Protein AF-A0A4V6L0W6-F1 (afdb_monomer_lite)

pLDDT: mean 90.87, std 7.0, range [48.44, 97.38]

Structure (mmCIF, N/CA/C/O backbone):
data_AF-A0A4V6L0W6-F1
#
_entry.id   AF-A0A4V6L0W6-F1
#
loop_
_atom_site.group_PDB
_atom_site.id
_atom_site.type_symbol
_atom_site.label_atom_id
_atom_site.label_alt_id
_atom_site.label_comp_id
_atom_site.label_asym_id
_atom_site.label_entity_id
_atom_site.label_seq_id
_atom_site.pdbx_PDB_ins_code
_atom_site.Cartn_x
_atom_site.Cartn_y
_atom_site.Cartn_z
_atom_site.occupancy
_atom_site.B_iso_or_equiv
_atom_site.auth_seq_id
_atom_site.auth_comp_id
_atom_site.auth_asym_id
_atom_site.auth_atom_id
_atom_site.pdbx_PDB_model_num
ATOM 1 N N . MET A 1 1 ? -13.507 -6.124 -14.587 1.00 54.69 1 MET A N 1
A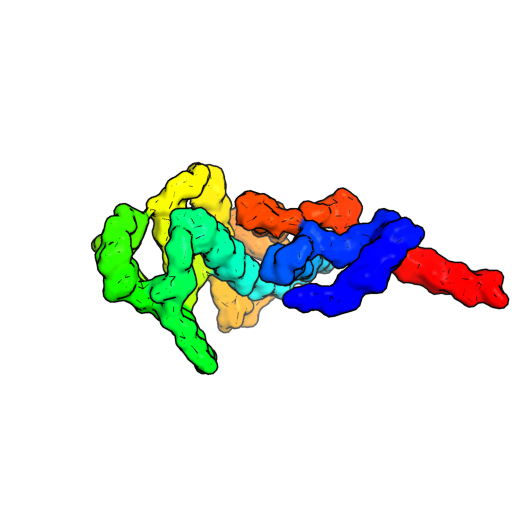TOM 2 C CA . MET A 1 1 ? -13.111 -7.163 -15.565 1.00 54.69 1 MET A CA 1
ATOM 3 C C . MET A 1 1 ? -11.927 -6.629 -16.357 1.00 54.69 1 MET A C 1
ATOM 5 O O . MET A 1 1 ? -12.016 -5.506 -16.839 1.00 54.69 1 MET A O 1
ATOM 9 N N . ILE A 1 2 ? -10.820 -7.372 -16.436 1.00 69.25 2 ILE A N 1
ATOM 10 C CA . ILE A 1 2 ? -9.630 -6.958 -17.197 1.00 69.25 2 ILE A CA 1
ATOM 11 C C . ILE A 1 2 ? -9.938 -7.131 -18.694 1.00 69.25 2 ILE A C 1
ATOM 13 O O . ILE A 1 2 ? -10.381 -8.199 -19.115 1.00 69.25 2 ILE A O 1
ATOM 17 N N . ALA A 1 3 ? -9.767 -6.081 -19.499 1.00 73.94 3 ALA A N 1
ATOM 18 C CA . ALA A 1 3 ? -10.045 -6.138 -20.935 1.00 73.94 3 ALA A CA 1
ATOM 19 C C . ALA A 1 3 ? -9.029 -7.036 -21.673 1.00 73.94 3 ALA A C 1
ATOM 21 O O . ALA A 1 3 ? -7.876 -7.141 -21.269 1.00 73.94 3 ALA A O 1
ATOM 22 N N . ASN A 1 4 ? -9.439 -7.652 -22.789 1.00 80.75 4 ASN A N 1
ATOM 23 C CA . ASN A 1 4 ? -8.573 -8.446 -23.682 1.00 80.75 4 ASN A CA 1
ATOM 24 C C . ASN A 1 4 ? -7.894 -9.688 -23.061 1.00 80.75 4 ASN A C 1
ATOM 26 O O . ASN A 1 4 ? -6.876 -10.148 -23.579 1.00 80.75 4 ASN A O 1
ATOM 30 N N . GLN A 1 5 ? -8.468 -10.285 -22.011 1.00 77.31 5 GLN A N 1
ATOM 31 C CA . GLN A 1 5 ? -7.905 -11.472 -21.345 1.00 77.31 5 GLN A CA 1
ATOM 32 C C . GLN A 1 5 ? -7.576 -12.639 -22.293 1.00 77.31 5 GLN A C 1
ATOM 34 O O . GLN A 1 5 ? -6.553 -13.289 -22.107 1.00 77.31 5 GLN A O 1
ATOM 39 N N . ALA A 1 6 ? -8.400 -12.900 -23.315 1.00 80.69 6 ALA A N 1
ATOM 40 C CA . ALA A 1 6 ? -8.141 -13.979 -24.276 1.00 80.69 6 ALA A CA 1
ATOM 41 C C . ALA A 1 6 ? -6.832 -13.750 -25.052 1.00 80.69 6 ALA A C 1
ATOM 43 O O . ALA A 1 6 ? -5.955 -14.607 -25.068 1.00 80.69 6 ALA A O 1
ATOM 44 N N . ARG A 1 7 ? -6.652 -12.539 -25.591 1.00 84.69 7 ARG A N 1
ATOM 45 C CA . ARG A 1 7 ? -5.436 -12.159 -26.318 1.00 84.69 7 ARG A CA 1
ATOM 46 C C . ARG A 1 7 ? -4.201 -12.159 -25.417 1.00 84.69 7 ARG A C 1
ATOM 48 O O . ARG A 1 7 ? -3.123 -12.529 -25.872 1.00 84.69 7 ARG A O 1
ATOM 55 N N . LEU A 1 8 ? -4.346 -11.745 -24.155 1.00 82.56 8 LEU A N 1
ATOM 56 C CA . LEU A 1 8 ? -3.254 -11.816 -23.183 1.00 82.56 8 LEU A CA 1
ATOM 57 C C . LEU A 1 8 ? -2.832 -13.267 -22.956 1.00 82.56 8 LEU A C 1
ATOM 59 O O . LEU A 1 8 ? -1.650 -13.558 -23.081 1.00 82.56 8 LEU A O 1
ATOM 63 N N . LYS A 1 9 ? -3.778 -14.188 -22.732 1.00 83.06 9 LYS A N 1
ATOM 64 C CA . LYS A 1 9 ? -3.480 -15.621 -22.561 1.00 83.06 9 LYS A CA 1
ATOM 65 C C . LYS A 1 9 ? -2.723 -16.209 -23.754 1.00 83.06 9 LYS A C 1
ATOM 67 O O . LYS A 1 9 ? -1.734 -16.910 -23.546 1.00 83.06 9 LYS A O 1
ATOM 72 N N . ASP A 1 10 ? -3.125 -15.868 -24.977 1.00 85.12 10 ASP A N 1
A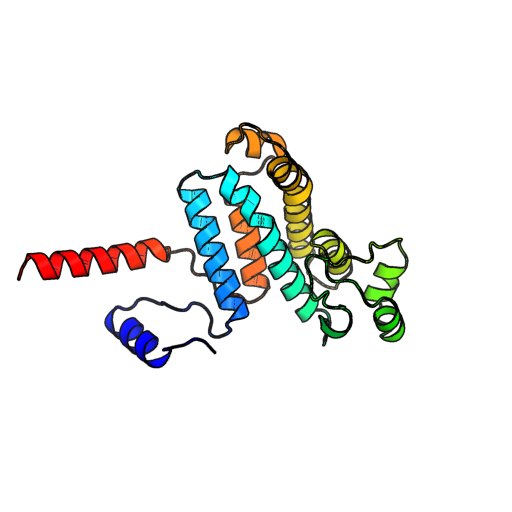TOM 73 C CA . ASP A 1 10 ? -2.436 -16.326 -26.190 1.00 85.12 10 ASP A CA 1
ATOM 74 C C . ASP A 1 10 ? -0.986 -15.819 -26.253 1.00 85.12 10 ASP A C 1
ATOM 76 O O . ASP A 1 10 ? -0.059 -16.577 -26.550 1.00 85.12 10 ASP A O 1
ATOM 80 N N . LEU A 1 11 ? -0.764 -14.541 -25.926 1.00 84.38 11 LEU A N 1
ATOM 81 C CA . LEU A 1 11 ? 0.577 -13.956 -25.879 1.00 84.38 11 LEU A CA 1
ATOM 82 C C . LEU A 1 11 ? 1.427 -14.561 -24.754 1.00 84.38 11 LEU A C 1
ATOM 84 O O . LEU A 1 11 ? 2.610 -14.821 -24.977 1.00 84.38 11 LEU A O 1
ATOM 88 N N . GLN A 1 12 ? 0.842 -14.822 -23.579 1.00 87.00 12 GLN A N 1
ATOM 89 C CA . GLN A 1 12 ? 1.542 -15.473 -22.466 1.00 87.00 12 GLN A CA 1
ATOM 90 C C . GLN A 1 12 ? 2.030 -16.862 -22.875 1.00 87.00 12 GLN A C 1
ATOM 92 O O . GLN A 1 12 ? 3.195 -17.190 -22.663 1.00 87.00 12 GLN A O 1
ATOM 97 N N . ALA A 1 13 ? 1.168 -17.656 -23.518 1.00 84.50 13 ALA A N 1
ATOM 98 C CA . ALA A 1 13 ? 1.524 -18.988 -23.997 1.00 84.50 13 ALA A CA 1
ATOM 99 C C . ALA A 1 13 ? 2.630 -18.938 -25.062 1.00 84.50 13 ALA A C 1
ATOM 101 O O . ALA A 1 13 ? 3.564 -19.739 -25.028 1.00 84.50 13 ALA A O 1
ATOM 102 N N . LYS A 1 14 ? 2.557 -17.970 -25.985 1.00 86.25 14 LYS A N 1
ATOM 103 C CA . LYS A 1 14 ? 3.543 -17.803 -27.060 1.00 86.25 14 LYS A CA 1
ATOM 104 C C . LYS A 1 14 ? 4.927 -17.410 -26.541 1.00 86.25 14 LYS A C 1
ATOM 106 O O . LYS A 1 14 ? 5.930 -17.901 -27.053 1.00 86.25 14 LYS A O 1
ATOM 111 N N . HIS A 1 15 ? 4.984 -16.500 -25.574 1.00 83.25 15 HIS A N 1
ATOM 112 C CA . HIS A 1 15 ? 6.236 -15.893 -25.125 1.00 83.25 15 HIS A CA 1
ATOM 113 C C . HIS A 1 15 ? 6.757 -16.443 -23.793 1.00 83.25 15 HIS A C 1
ATOM 115 O O . HIS A 1 15 ? 7.867 -16.093 -23.409 1.00 83.25 15 HIS A O 1
ATOM 121 N N . GLN A 1 16 ? 5.995 -17.314 -23.121 1.00 83.44 16 GLN A N 1
ATOM 122 C CA . GLN A 1 16 ? 6.310 -17.865 -21.796 1.00 83.44 16 GLN A CA 1
ATOM 123 C C . GLN A 1 16 ? 6.552 -16.770 -20.740 1.00 83.44 16 GLN A C 1
ATOM 125 O O . GLN A 1 16 ? 7.373 -16.927 -19.843 1.00 83.44 16 GLN A O 1
ATOM 130 N N . VAL A 1 17 ? 5.823 -15.656 -20.857 1.00 83.62 17 VAL A N 1
ATOM 131 C CA . VAL A 1 17 ? 5.855 -14.517 -19.927 1.00 83.62 17 VAL A CA 1
ATOM 132 C C . VAL A 1 17 ? 4.474 -14.358 -19.304 1.00 83.62 17 VAL A C 1
ATOM 134 O O .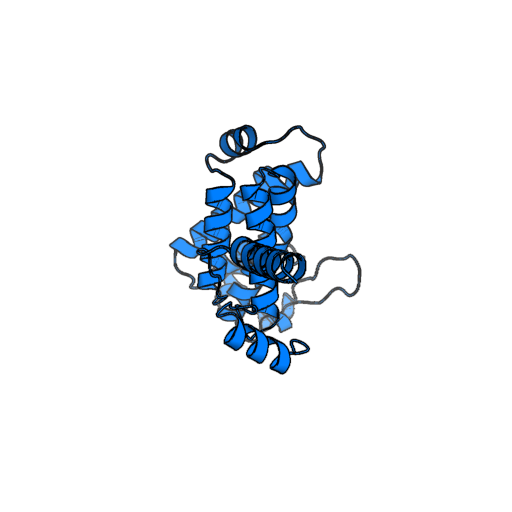 VAL A 1 17 ? 3.464 -14.525 -19.986 1.00 83.62 17 VAL A O 1
ATOM 137 N N . THR A 1 18 ? 4.414 -14.018 -18.020 1.00 84.81 18 THR A N 1
ATOM 138 C CA . THR A 1 18 ? 3.162 -13.726 -17.311 1.00 84.81 18 THR A CA 1
ATOM 139 C C . THR A 1 18 ? 2.868 -12.231 -17.385 1.00 84.81 18 THR A C 1
ATOM 141 O O . THR A 1 18 ? 3.615 -11.452 -16.807 1.00 84.81 18 THR A O 1
ATOM 144 N N . PHE A 1 19 ? 1.793 -11.825 -18.076 1.00 84.75 19 PHE A N 1
ATOM 145 C CA . PHE A 1 19 ? 1.387 -10.410 -18.183 1.00 84.75 19 PHE A CA 1
ATOM 146 C C . PHE A 1 19 ? 0.460 -9.946 -17.057 1.00 84.75 19 PHE A C 1
ATOM 148 O O . PHE A 1 19 ? 0.394 -8.754 -16.789 1.00 84.75 19 PHE A O 1
ATOM 155 N N . LEU A 1 20 ? -0.275 -10.873 -16.437 1.00 88.00 20 LEU A N 1
ATOM 156 C CA . LEU A 1 20 ? -1.156 -10.600 -15.304 1.00 88.00 20 LEU A CA 1
ATOM 157 C C . LEU A 1 20 ? -0.738 -11.477 -14.132 1.00 88.00 20 LEU A C 1
ATOM 159 O O . LEU A 1 20 ? -0.721 -12.704 -14.266 1.00 88.00 20 LEU A O 1
ATOM 163 N N . MET A 1 21 ? -0.416 -10.865 -12.997 1.00 90.69 21 MET A N 1
ATOM 164 C CA . MET A 1 21 ? -0.028 -11.607 -11.792 1.00 90.69 21 MET A CA 1
ATOM 165 C C . MET A 1 21 ? -1.251 -12.080 -10.997 1.00 90.69 21 MET A C 1
ATOM 167 O O . MET A 1 21 ? -1.178 -13.068 -10.267 1.00 90.69 21 MET A O 1
ATOM 171 N N . ASN A 1 22 ? -2.383 -11.393 -11.145 1.00 92.44 22 ASN A N 1
ATOM 172 C CA . ASN A 1 22 ? -3.614 -11.610 -10.403 1.00 92.44 22 ASN A CA 1
ATOM 173 C C . ASN A 1 22 ? -4.825 -11.573 -11.344 1.00 92.44 22 ASN A C 1
ATOM 175 O O . ASN A 1 22 ? -4.915 -10.756 -12.259 1.00 92.44 22 ASN A O 1
ATOM 179 N N . GLU A 1 23 ? -5.799 -12.448 -11.087 1.00 88.81 23 GLU A N 1
ATOM 180 C CA . GLU A 1 23 ? -7.077 -12.442 -11.814 1.00 88.81 23 GLU A CA 1
ATOM 181 C C . GLU A 1 23 ? -8.018 -11.329 -11.330 1.00 88.81 23 GLU A C 1
ATOM 183 O O . GLU A 1 23 ? -8.820 -10.796 -12.102 1.00 88.81 23 GLU A O 1
ATOM 188 N N . ASP A 1 24 ? -7.911 -10.987 -10.045 1.00 91.06 24 ASP A N 1
ATOM 189 C CA . ASP A 1 24 ? -8.663 -9.912 -9.413 1.00 91.06 24 ASP A CA 1
ATOM 190 C C . ASP A 1 24 ? -8.057 -8.545 -9.756 1.00 91.06 24 ASP A C 1
ATOM 192 O O . ASP A 1 24 ? -6.850 -8.335 -9.625 1.00 91.06 24 ASP A O 1
ATOM 196 N N . LEU A 1 25 ? -8.908 -7.610 -10.188 1.00 90.62 25 LEU A N 1
ATOM 197 C CA . LEU A 1 25 ? -8.468 -6.301 -10.670 1.00 90.62 25 LEU A CA 1
ATOM 198 C C . LEU A 1 25 ? -7.840 -5.453 -9.558 1.00 90.62 25 LEU A C 1
ATOM 200 O O . LEU A 1 25 ? -6.846 -4.779 -9.818 1.00 90.62 25 LEU A O 1
ATOM 204 N N . ASP A 1 26 ? -8.392 -5.474 -8.344 1.00 91.19 26 ASP A N 1
ATOM 205 C CA . ASP A 1 26 ? -7.875 -4.665 -7.239 1.00 91.19 26 ASP A CA 1
ATOM 206 C C . ASP A 1 26 ? -6.503 -5.173 -6.791 1.00 91.19 26 ASP A C 1
ATOM 208 O O . ASP A 1 26 ? -5.586 -4.376 -6.565 1.00 91.19 26 ASP A O 1
ATOM 212 N N . LYS A 1 27 ? -6.327 -6.497 -6.734 1.00 94.31 27 LYS A N 1
ATOM 213 C CA . LYS A 1 27 ? -5.023 -7.118 -6.467 1.00 94.31 27 LYS A CA 1
ATOM 214 C C . LYS A 1 27 ? -4.010 -6.821 -7.564 1.00 94.31 27 LYS A C 1
ATOM 216 O O . LYS A 1 27 ? -2.865 -6.499 -7.260 1.00 94.31 27 LYS A O 1
ATOM 221 N N . GLU A 1 28 ? -4.428 -6.882 -8.823 1.00 94.50 28 GLU A N 1
ATOM 222 C CA . GLU A 1 28 ? -3.547 -6.587 -9.951 1.00 94.50 28 GLU A CA 1
ATOM 223 C C . GLU A 1 28 ? -3.123 -5.116 -9.979 1.00 94.50 28 GLU A C 1
ATOM 225 O O . GLU A 1 28 ? -1.975 -4.801 -10.280 1.00 94.50 28 GLU A O 1
ATOM 230 N N . GLN A 1 29 ? -4.010 -4.193 -9.601 1.00 95.19 29 GLN A N 1
ATOM 231 C CA . GLN A 1 29 ? -3.655 -2.783 -9.436 1.00 95.19 29 GLN A CA 1
ATOM 232 C C . GLN A 1 29 ? -2.626 -2.576 -8.320 1.00 95.19 29 GLN A C 1
ATOM 234 O O . GLN A 1 29 ? -1.696 -1.793 -8.502 1.00 95.19 29 GLN A O 1
ATOM 239 N N . ILE A 1 30 ? -2.754 -3.288 -7.195 1.00 96.50 30 ILE A N 1
ATOM 240 C CA . ILE A 1 30 ? -1.756 -3.262 -6.116 1.00 96.50 30 ILE A CA 1
ATOM 241 C C . ILE A 1 30 ? -0.411 -3.793 -6.628 1.00 96.50 30 ILE A C 1
ATOM 243 O O . ILE A 1 30 ? 0.603 -3.124 -6.445 1.00 96.50 30 ILE A O 1
ATOM 247 N N . ALA A 1 31 ? -0.392 -4.942 -7.311 1.00 96.50 31 ALA A N 1
ATOM 248 C CA . ALA A 1 31 ? 0.833 -5.519 -7.869 1.00 96.50 31 ALA A CA 1
ATOM 249 C C . ALA A 1 31 ? 1.514 -4.573 -8.875 1.00 96.50 31 ALA A C 1
ATOM 251 O O . ALA A 1 31 ? 2.711 -4.316 -8.767 1.00 96.50 31 ALA A O 1
ATOM 252 N N . ASN A 1 32 ? 0.745 -3.976 -9.790 1.00 95.62 32 ASN A N 1
ATOM 253 C CA . ASN A 1 32 ? 1.253 -3.001 -10.758 1.00 95.62 32 ASN A CA 1
ATOM 254 C C . ASN A 1 32 ? 1.814 -1.742 -10.091 1.00 95.62 32 ASN A C 1
ATOM 256 O O . ASN A 1 32 ? 2.842 -1.220 -10.518 1.00 95.62 32 ASN A O 1
ATOM 260 N N . TYR A 1 33 ? 1.172 -1.263 -9.026 1.00 97.25 33 TYR A N 1
ATOM 261 C CA . TYR A 1 33 ? 1.687 -0.127 -8.267 1.00 97.25 33 TYR A CA 1
ATOM 262 C C . TYR A 1 33 ? 3.008 -0.470 -7.569 1.00 97.25 33 TYR A C 1
ATOM 264 O O . TYR A 1 33 ? 3.912 0.356 -7.505 1.00 97.25 33 TYR A O 1
ATOM 272 N N . ILE A 1 34 ? 3.155 -1.699 -7.071 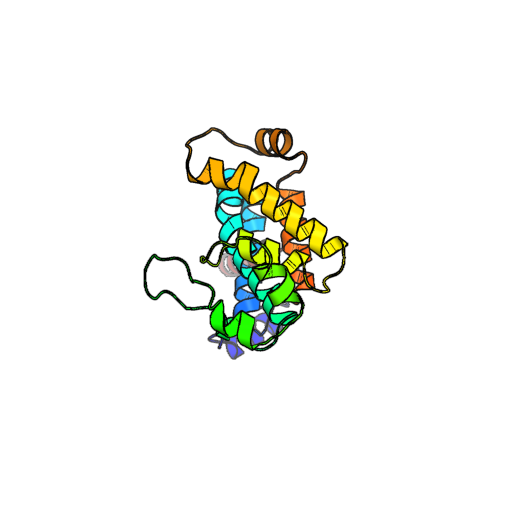1.00 97.38 34 ILE A N 1
ATOM 273 C CA . ILE A 1 34 ? 4.406 -2.163 -6.463 1.00 97.38 34 ILE A CA 1
ATOM 274 C C . ILE A 1 34 ? 5.523 -2.276 -7.513 1.00 97.38 34 ILE A C 1
ATOM 276 O O . ILE A 1 34 ? 6.637 -1.860 -7.213 1.00 97.38 34 ILE A O 1
ATOM 280 N N . LEU A 1 35 ? 5.238 -2.723 -8.745 1.00 96.75 35 LEU A N 1
ATOM 281 C CA . LEU A 1 35 ? 6.216 -2.689 -9.850 1.00 96.75 35 LEU A CA 1
ATOM 282 C C . LEU A 1 35 ? 6.734 -1.263 -10.102 1.00 96.75 35 LEU A C 1
ATOM 284 O O . LEU A 1 35 ? 7.934 -1.043 -10.277 1.00 96.75 35 LEU A O 1
ATOM 288 N N . ASP A 1 36 ? 5.823 -0.290 -10.089 1.00 96.81 36 ASP A N 1
ATOM 289 C CA . ASP A 1 36 ? 6.123 1.135 -10.242 1.00 96.81 36 ASP A CA 1
ATOM 290 C C . ASP A 1 36 ? 6.881 1.729 -9.032 1.00 96.81 36 ASP A C 1
ATOM 292 O O . ASP A 1 36 ? 7.652 2.680 -9.178 1.00 96.81 36 ASP A O 1
ATOM 296 N N . LEU A 1 37 ? 6.724 1.172 -7.830 1.00 97.19 37 LEU A N 1
ATOM 297 C CA . LEU A 1 37 ? 7.565 1.518 -6.679 1.00 97.19 37 LEU A CA 1
ATOM 298 C C . LEU A 1 37 ? 8.956 0.892 -6.785 1.00 97.19 37 LEU A C 1
ATOM 300 O O . LEU A 1 37 ? 9.948 1.564 -6.508 1.00 97.19 37 LEU A O 1
ATOM 304 N N . GLU A 1 38 ? 9.039 -0.370 -7.202 1.00 96.75 38 GLU A N 1
ATOM 305 C CA . GLU A 1 38 ? 10.301 -1.092 -7.334 1.00 96.75 38 GLU A CA 1
ATOM 306 C C . GLU A 1 38 ? 11.214 -0.441 -8.373 1.00 96.75 38 GLU A C 1
ATOM 308 O O . GLU A 1 38 ? 12.395 -0.243 -8.095 1.00 96.75 38 GLU A O 1
ATOM 313 N N . ILE A 1 39 ? 10.677 -0.002 -9.517 1.00 96.44 39 ILE A N 1
ATOM 314 C CA . ILE A 1 39 ? 11.485 0.710 -10.518 1.00 96.44 39 ILE A CA 1
ATOM 315 C C . ILE A 1 39 ? 12.043 2.037 -9.977 1.00 96.44 39 ILE A C 1
ATOM 317 O O . ILE A 1 39 ? 13.199 2.355 -10.243 1.00 96.44 39 ILE A O 1
ATOM 321 N N . LYS A 1 40 ? 11.281 2.777 -9.154 1.00 96.62 40 LYS A N 1
ATOM 322 C CA . LYS A 1 40 ? 11.766 4.018 -8.520 1.00 96.62 40 LYS A CA 1
ATOM 323 C C . LYS A 1 40 ? 12.920 3.744 -7.566 1.00 96.62 40 LYS A C 1
ATOM 325 O O . LYS A 1 40 ? 13.903 4.477 -7.572 1.00 96.62 40 LYS A O 1
ATOM 330 N N . VAL A 1 41 ? 12.828 2.674 -6.774 1.00 96.25 41 VAL A N 1
ATOM 331 C CA . VAL A 1 41 ? 13.932 2.249 -5.899 1.00 96.25 41 VAL A CA 1
ATOM 332 C C . VAL A 1 41 ? 15.151 1.848 -6.731 1.00 96.25 41 VAL A C 1
ATOM 334 O O . VAL A 1 41 ? 16.246 2.336 -6.462 1.00 96.25 41 VAL A O 1
ATOM 337 N N . LYS A 1 42 ? 14.970 1.030 -7.778 1.00 94.69 42 LYS A N 1
ATOM 338 C CA . LYS A 1 42 ? 16.064 0.584 -8.662 1.00 94.69 42 LYS A CA 1
ATOM 339 C C . LYS A 1 42 ? 16.773 1.744 -9.370 1.00 94.69 42 LYS A C 1
ATOM 341 O O . LYS A 1 42 ? 17.991 1.701 -9.516 1.00 94.69 42 LYS A O 1
ATOM 346 N N . ASN A 1 43 ? 16.038 2.781 -9.764 1.00 95.25 43 ASN A N 1
ATOM 347 C CA . ASN A 1 43 ? 16.592 3.972 -10.415 1.00 95.25 43 ASN A CA 1
ATOM 348 C C . ASN A 1 43 ? 17.221 4.980 -9.437 1.00 95.25 43 ASN A C 1
ATOM 350 O O . ASN A 1 43 ? 17.895 5.910 -9.875 1.00 95.25 43 ASN A O 1
ATOM 354 N N . GLY A 1 44 ? 17.015 4.818 -8.125 1.00 94.44 44 GLY A N 1
ATOM 355 C CA . GLY A 1 44 ? 17.445 5.795 -7.123 1.00 94.44 44 GLY A CA 1
ATOM 356 C C . GLY A 1 44 ? 16.536 7.028 -7.020 1.00 94.44 44 GLY A C 1
ATOM 357 O O . GLY A 1 44 ? 16.933 8.033 -6.429 1.00 94.44 44 GLY A O 1
ATOM 358 N N . ASP A 1 45 ? 15.304 6.957 -7.530 1.00 95.56 45 ASP A N 1
ATOM 359 C CA . ASP A 1 45 ? 14.295 8.024 -7.483 1.00 95.56 45 ASP A CA 1
ATOM 360 C C . ASP A 1 45 ? 13.618 8.088 -6.094 1.00 95.56 45 ASP A C 1
ATOM 362 O O . ASP A 1 45 ? 12.399 7.956 -5.941 1.00 95.56 45 ASP A O 1
ATOM 366 N N . ILE A 1 46 ? 14.420 8.265 -5.035 1.00 94.88 46 ILE A N 1
ATOM 367 C CA . ILE A 1 46 ? 13.998 8.073 -3.633 1.00 94.88 46 ILE A CA 1
ATOM 368 C C . ILE A 1 46 ? 12.877 9.028 -3.218 1.00 94.88 46 ILE A C 1
ATOM 370 O O . ILE A 1 46 ? 11.961 8.642 -2.488 1.00 94.88 46 ILE A O 1
ATOM 374 N N . ILE A 1 47 ? 12.911 10.272 -3.697 1.00 94.00 47 ILE A N 1
ATOM 375 C CA . ILE A 1 47 ? 11.872 11.265 -3.397 1.00 94.00 47 ILE A CA 1
ATOM 376 C C . ILE A 1 47 ? 10.517 10.808 -3.947 1.00 94.00 47 ILE A C 1
ATOM 378 O O . ILE A 1 47 ? 9.503 10.887 -3.244 1.00 94.00 47 ILE A O 1
ATOM 382 N N . ASP A 1 48 ? 10.495 10.327 -5.187 1.00 94.69 48 ASP A N 1
ATOM 383 C CA . ASP A 1 48 ? 9.265 9.896 -5.844 1.00 94.69 48 ASP A CA 1
ATOM 384 C C . ASP A 1 48 ? 8.771 8.570 -5.271 1.00 94.69 48 ASP A C 1
ATOM 386 O O . ASP A 1 48 ? 7.565 8.421 -5.055 1.00 94.69 48 ASP A O 1
ATOM 390 N N . PHE A 1 49 ? 9.682 7.656 -4.913 1.00 96.56 49 PHE A N 1
ATOM 391 C CA . PHE A 1 49 ? 9.349 6.457 -4.141 1.00 96.56 49 PHE A CA 1
ATOM 392 C C . PHE A 1 49 ? 8.625 6.838 -2.845 1.00 96.56 49 PHE A C 1
ATOM 394 O O . PHE A 1 49 ? 7.484 6.433 -2.633 1.00 96.56 49 PHE A O 1
ATOM 401 N N . VAL A 1 50 ? 9.231 7.692 -2.012 1.00 94.19 50 VAL A N 1
ATOM 402 C CA . VAL A 1 50 ? 8.657 8.123 -0.727 1.00 94.19 50 VAL A CA 1
ATOM 403 C C . VAL A 1 50 ? 7.271 8.748 -0.910 1.00 94.19 50 VAL A C 1
ATOM 405 O O . VAL A 1 50 ? 6.352 8.455 -0.140 1.00 94.19 50 VAL A O 1
ATOM 408 N N . ARG A 1 51 ? 7.089 9.612 -1.916 1.00 92.44 51 ARG A N 1
ATOM 409 C CA . ARG A 1 51 ? 5.801 10.278 -2.179 1.00 92.44 51 ARG A CA 1
ATOM 410 C C . ARG A 1 51 ? 4.710 9.298 -2.600 1.00 92.44 51 ARG A C 1
ATOM 412 O O . ARG A 1 51 ? 3.558 9.483 -2.194 1.00 92.44 51 ARG A O 1
ATOM 419 N N . ALA A 1 52 ? 5.080 8.261 -3.345 1.00 94.25 52 ALA A N 1
ATOM 420 C CA . ALA A 1 52 ? 4.189 7.212 -3.822 1.00 94.25 52 ALA A CA 1
ATOM 421 C C . ALA A 1 52 ? 3.804 6.180 -2.739 1.00 94.25 52 ALA A C 1
ATOM 423 O O . ALA A 1 52 ? 2.885 5.392 -2.938 1.00 94.25 52 ALA A O 1
ATOM 424 N N . VAL A 1 53 ? 4.422 6.189 -1.551 1.00 94.19 53 VAL A N 1
ATOM 425 C CA . VAL A 1 53 ? 4.110 5.183 -0.516 1.00 94.19 53 VAL A CA 1
ATOM 426 C C . VAL A 1 53 ? 2.707 5.349 0.101 1.00 94.19 53 VAL A C 1
ATOM 428 O O . VAL A 1 53 ? 2.041 4.356 0.381 1.00 94.19 53 VAL A O 1
ATOM 431 N N . SER A 1 54 ? 2.197 6.568 0.304 1.00 93.44 54 SER A N 1
ATOM 432 C CA . SER A 1 54 ? 0.907 6.749 1.009 1.00 93.44 54 SER A CA 1
ATOM 433 C C . SER A 1 54 ? -0.291 6.041 0.354 1.00 93.44 54 SER A C 1
ATOM 435 O O . SER A 1 54 ? -1.015 5.348 1.074 1.00 93.44 54 SER A O 1
ATOM 437 N N . PRO A 1 55 ? -0.523 6.165 -0.970 1.00 94.06 55 PRO A N 1
ATOM 438 C CA . PRO A 1 55 ? -1.628 5.467 -1.626 1.00 94.06 55 PRO A CA 1
ATOM 439 C C . PRO A 1 55 ? -1.562 3.944 -1.474 1.00 94.06 55 PRO A C 1
ATOM 441 O O . PRO A 1 55 ? -2.581 3.321 -1.171 1.00 94.06 55 PRO A O 1
ATOM 444 N N . ILE A 1 56 ? -0.376 3.339 -1.624 1.00 96.06 56 ILE A N 1
ATOM 445 C CA . ILE A 1 56 ? -0.235 1.882 -1.508 1.00 96.06 56 ILE A CA 1
ATOM 446 C C . ILE A 1 56 ? -0.455 1.404 -0.071 1.00 96.06 56 ILE A C 1
ATOM 448 O O . ILE A 1 56 ? -1.135 0.401 0.131 1.00 96.06 56 ILE A O 1
ATOM 452 N N . LEU A 1 57 ? 0.033 2.143 0.935 1.00 96.44 57 LEU A N 1
ATOM 453 C CA . LEU A 1 57 ? -0.197 1.793 2.339 1.00 96.44 57 LEU A CA 1
ATOM 454 C C . LEU A 1 57 ? -1.681 1.840 2.681 1.00 96.44 57 LEU A C 1
ATOM 456 O O . LEU A 1 57 ? -2.188 0.919 3.312 1.00 96.44 57 LEU A O 1
ATOM 460 N N . TYR A 1 58 ? -2.386 2.881 2.232 1.00 95.38 58 TYR A N 1
ATOM 461 C CA . TYR A 1 58 ? -3.827 2.983 2.434 1.00 95.38 58 TYR A CA 1
ATOM 462 C C . TYR A 1 58 ? -4.562 1.777 1.840 1.00 95.38 58 TYR A C 1
ATOM 464 O O . TYR A 1 58 ? -5.344 1.136 2.540 1.00 95.38 58 TYR A O 1
ATOM 472 N N . ARG A 1 59 ? -4.269 1.428 0.578 1.00 95.00 59 ARG A N 1
ATOM 473 C CA . ARG A 1 59 ? -4.892 0.285 -0.108 1.00 95.00 59 ARG A CA 1
ATOM 474 C C . ARG A 1 59 ? -4.585 -1.033 0.598 1.00 95.00 59 ARG A C 1
ATOM 476 O O . ARG A 1 59 ? -5.509 -1.790 0.862 1.00 95.00 59 ARG A O 1
ATOM 483 N N . LEU A 1 60 ? -3.329 -1.280 0.972 1.00 96.56 60 LEU A N 1
ATOM 484 C CA . LEU A 1 60 ? -2.940 -2.497 1.689 1.00 96.56 60 LEU A CA 1
ATOM 485 C C . LEU A 1 60 ? -3.623 -2.604 3.055 1.00 96.56 60 LEU A C 1
ATOM 487 O O . LEU A 1 60 ? -4.148 -3.662 3.390 1.00 96.56 60 LEU A O 1
ATOM 491 N N . PHE A 1 61 ? -3.661 -1.521 3.831 1.00 96.62 61 PHE A N 1
ATOM 492 C CA . PHE A 1 61 ? -4.318 -1.515 5.139 1.00 96.62 61 PHE A CA 1
ATOM 493 C C . PHE A 1 61 ? -5.829 -1.729 5.016 1.00 96.62 61 PHE A C 1
ATOM 495 O O . PHE A 1 61 ? -6.399 -2.480 5.807 1.00 96.62 61 PHE A O 1
ATOM 502 N N . LEU A 1 62 ? -6.462 -1.135 4.001 1.00 94.50 62 LEU A N 1
ATOM 503 C CA . LEU A 1 62 ? -7.874 -1.352 3.704 1.00 94.50 62 LEU A CA 1
ATOM 504 C C . LEU A 1 62 ? -8.150 -2.817 3.322 1.00 94.50 62 LEU A C 1
ATOM 506 O O . LEU A 1 62 ? -9.036 -3.441 3.899 1.00 94.50 62 LEU A O 1
ATOM 510 N N . THR A 1 63 ? -7.344 -3.402 2.430 1.00 93.75 63 THR A N 1
ATOM 511 C CA . THR A 1 63 ? -7.472 -4.817 2.046 1.00 93.75 63 THR A CA 1
ATOM 512 C C . THR A 1 63 ? -7.282 -5.754 3.239 1.00 93.75 63 THR A C 1
ATOM 514 O O . THR A 1 63 ? -7.977 -6.762 3.344 1.00 93.75 63 THR A O 1
ATOM 517 N N . LEU A 1 64 ? -6.359 -5.445 4.154 1.00 94.94 64 LEU A N 1
ATOM 518 C CA . LEU A 1 64 ? -6.141 -6.257 5.352 1.00 94.94 64 LEU A CA 1
ATOM 519 C C . LEU A 1 64 ? -7.345 -6.214 6.289 1.00 94.94 64 LEU A C 1
ATOM 521 O O . LEU A 1 64 ? -7.818 -7.267 6.703 1.00 94.94 64 LEU A O 1
ATOM 525 N N . ILE A 1 65 ? -7.882 -5.031 6.591 1.00 94.38 65 ILE A N 1
ATOM 526 C CA . ILE A 1 65 ? -9.004 -4.938 7.530 1.00 94.38 65 ILE A CA 1
ATOM 527 C C . ILE A 1 65 ? -10.299 -5.515 6.945 1.00 94.38 65 ILE A C 1
ATOM 529 O O . ILE A 1 65 ? -11.078 -6.120 7.676 1.00 94.38 65 ILE A O 1
ATOM 533 N N . GLN A 1 66 ? -10.499 -5.419 5.627 1.00 92.75 66 GLN A N 1
ATOM 534 C CA . GLN A 1 66 ? -11.620 -6.061 4.931 1.00 92.75 66 GLN A CA 1
ATOM 535 C C . GLN A 1 66 ? -11.597 -7.595 5.049 1.00 92.75 66 GLN A C 1
ATOM 537 O O . GLN A 1 66 ? -12.649 -8.225 4.966 1.00 92.75 66 GLN A O 1
ATOM 542 N N . LYS A 1 67 ? -10.423 -8.211 5.255 1.00 90.38 67 LYS A N 1
ATOM 543 C CA . LYS A 1 67 ? -10.322 -9.652 5.542 1.00 90.38 67 LYS A CA 1
ATOM 544 C C . LYS A 1 67 ? -10.682 -9.996 6.984 1.00 90.38 67 LYS A C 1
ATOM 546 O O . LYS A 1 67 ? -11.227 -11.067 7.227 1.00 90.38 67 LYS A O 1
ATOM 551 N N . GLU A 1 68 ? -10.365 -9.105 7.917 1.00 90.62 68 GLU A N 1
ATOM 552 C CA . GLU A 1 68 ? -10.628 -9.293 9.347 1.00 90.62 68 GLU A CA 1
ATOM 553 C C . GLU A 1 68 ? -12.102 -9.029 9.689 1.00 90.62 68 GLU A C 1
ATOM 555 O O . GLU A 1 68 ? -12.659 -9.659 10.586 1.00 90.62 68 GLU A O 1
ATOM 560 N N . ILE A 1 69 ? -12.746 -8.096 8.978 1.00 90.88 69 ILE A N 1
ATOM 561 C CA . ILE A 1 69 ? -14.113 -7.648 9.253 1.00 90.88 69 ILE A CA 1
ATOM 562 C C . ILE A 1 69 ? -14.982 -7.821 7.999 1.00 90.88 69 ILE A C 1
ATOM 564 O O . ILE A 1 69 ? -14.826 -7.076 7.029 1.00 90.88 69 ILE A O 1
ATOM 568 N N . PRO A 1 70 ? -15.954 -8.751 8.013 1.00 88.25 70 PRO A N 1
ATOM 569 C CA . PRO A 1 70 ? -16.902 -8.908 6.918 1.00 88.25 70 PRO A CA 1
ATOM 570 C C . PRO A 1 70 ? -17.704 -7.628 6.659 1.00 88.25 70 PRO A C 1
ATOM 572 O O . PRO A 1 70 ? -18.115 -6.941 7.593 1.00 88.25 70 PRO A O 1
ATOM 575 N N . HIS A 1 71 ? -17.973 -7.337 5.383 1.00 89.31 71 HIS A N 1
ATOM 576 C CA . HIS A 1 71 ? -18.754 -6.168 4.953 1.00 89.31 71 HIS A CA 1
ATOM 577 C C . HIS A 1 71 ? -18.215 -4.829 5.488 1.00 89.31 71 HIS A C 1
ATOM 579 O O . HIS A 1 71 ? -18.989 -3.906 5.756 1.00 89.31 71 HIS A O 1
ATOM 585 N N . PHE A 1 72 ? -16.889 -4.717 5.628 1.00 92.31 72 PHE A N 1
ATOM 586 C CA . PHE A 1 72 ? -16.225 -3.551 6.210 1.00 92.31 72 PHE A CA 1
ATOM 587 C C . PHE A 1 72 ? -16.628 -2.213 5.568 1.00 92.31 72 PHE A C 1
ATOM 589 O O . PHE A 1 72 ? -16.785 -1.210 6.262 1.00 92.31 72 PHE A O 1
ATOM 596 N N . ASP A 1 73 ? -16.874 -2.209 4.258 1.00 90.69 73 ASP A N 1
ATOM 597 C CA . ASP A 1 73 ? -17.235 -1.005 3.499 1.00 90.69 73 ASP A CA 1
ATOM 598 C C . ASP A 1 73 ? -18.539 -0.355 3.990 1.00 90.69 73 ASP A C 1
ATOM 600 O O . ASP A 1 73 ? -18.748 0.843 3.824 1.00 90.69 73 ASP A O 1
ATOM 604 N N . THR A 1 74 ? -19.413 -1.114 4.660 1.00 93.44 74 THR A N 1
ATOM 605 C CA . THR A 1 74 ? -20.673 -0.589 5.214 1.00 93.44 74 THR A CA 1
ATOM 606 C C . THR A 1 74 ? -20.469 0.393 6.370 1.00 93.44 74 THR A C 1
ATOM 608 O O . THR A 1 74 ? -21.382 1.179 6.659 1.00 93.44 74 THR A O 1
ATOM 611 N N . PHE A 1 75 ? -19.284 0.369 6.993 1.00 93.19 75 PHE A N 1
ATOM 612 C CA . PHE A 1 75 ? -18.865 1.254 8.081 1.00 93.19 75 PHE A CA 1
ATOM 613 C C . PHE A 1 75 ? -18.142 2.513 7.587 1.00 93.19 75 PHE A C 1
ATOM 615 O O . PHE A 1 75 ? -17.668 3.304 8.406 1.00 93.19 75 PHE A O 1
ATOM 622 N N . ILE A 1 76 ? -18.036 2.702 6.270 1.00 93.38 76 ILE A N 1
ATOM 623 C CA . ILE A 1 76 ? -17.395 3.857 5.649 1.00 93.38 76 ILE A CA 1
ATOM 624 C C . ILE A 1 76 ? -18.447 4.653 4.871 1.00 93.38 76 ILE A C 1
ATOM 626 O O . ILE A 1 76 ? -19.212 4.121 4.069 1.00 93.38 76 ILE A O 1
ATOM 630 N N . HIS A 1 77 ? -18.479 5.958 5.106 1.00 91.69 77 HIS A N 1
ATOM 631 C CA . HIS A 1 77 ? -19.167 6.916 4.260 1.00 91.69 77 HIS A CA 1
ATOM 632 C C . HIS A 1 77 ? -18.197 7.438 3.207 1.00 91.69 77 HIS A C 1
ATOM 634 O O . HIS A 1 77 ? -17.295 8.215 3.530 1.00 91.69 77 HIS A O 1
ATOM 640 N N . ASP A 1 78 ? -18.437 7.026 1.965 1.00 85.44 78 ASP A N 1
ATOM 641 C CA . ASP A 1 78 ? -17.753 7.536 0.780 1.00 85.44 78 ASP A CA 1
ATOM 642 C C . ASP A 1 78 ? -18.091 9.019 0.587 1.00 85.44 78 ASP A C 1
ATOM 644 O O . ASP A 1 78 ? -19.256 9.405 0.377 1.00 85.44 78 ASP A O 1
ATOM 648 N N . SER A 1 79 ? -17.072 9.866 0.703 1.00 81.38 79 SER A N 1
ATOM 649 C CA . SER A 1 79 ? -17.224 11.277 0.390 1.00 81.38 79 SER A CA 1
ATOM 650 C C . SER A 1 79 ? -17.020 11.490 -1.108 1.00 81.38 79 SER A C 1
ATOM 652 O O . SER A 1 79 ? -15.904 11.453 -1.605 1.00 81.38 79 SER A O 1
ATOM 654 N N . LYS A 1 80 ? -18.096 11.818 -1.828 1.00 74.69 80 LYS A N 1
ATOM 655 C CA . LYS A 1 80 ? -18.103 11.970 -3.300 1.00 74.69 80 LYS A CA 1
ATOM 656 C C . LYS A 1 80 ? -17.224 13.101 -3.880 1.00 74.69 80 LYS A C 1
ATOM 658 O O . LYS A 1 80 ? -17.256 13.315 -5.088 1.00 74.69 80 LYS A O 1
ATOM 663 N N . ASN A 1 81 ? -16.489 13.842 -3.050 1.00 75.38 81 ASN A N 1
ATOM 664 C CA . ASN A 1 81 ? -15.709 15.032 -3.417 1.00 75.38 81 ASN A CA 1
ATOM 665 C C . ASN A 1 81 ? -14.260 14.898 -2.899 1.00 75.38 81 ASN A C 1
ATOM 667 O O . ASN A 1 81 ? -13.911 13.873 -2.332 1.00 75.38 81 ASN A O 1
ATOM 671 N N . ASP A 1 82 ? -13.447 15.959 -2.985 1.00 75.62 82 ASP A N 1
ATOM 672 C CA . ASP A 1 82 ? -12.066 16.041 -2.447 1.00 75.62 82 ASP A CA 1
ATOM 673 C C . ASP A 1 82 ? -11.949 15.916 -0.906 1.00 75.62 82 ASP A C 1
ATOM 675 O O . ASP A 1 82 ? -10.960 16.333 -0.298 1.00 75.62 82 ASP A O 1
ATOM 679 N N . GLN A 1 83 ? -12.983 15.410 -0.238 1.00 82.25 83 GLN A N 1
ATOM 680 C CA . GLN A 1 83 ? -12.962 15.146 1.192 1.00 82.25 83 GLN A CA 1
ATOM 681 C C . GLN A 1 83 ? -12.441 13.733 1.461 1.00 82.25 83 GLN A C 1
ATOM 683 O O . GLN A 1 83 ? -12.314 12.905 0.567 1.00 82.25 83 GLN A O 1
ATOM 688 N N . TYR A 1 84 ? -12.071 13.490 2.715 1.00 84.12 84 TYR A N 1
ATOM 689 C CA . TYR A 1 84 ? -11.753 12.142 3.157 1.00 84.12 84 TYR A CA 1
ATOM 690 C C . TYR A 1 84 ? -13.044 11.376 3.410 1.00 84.12 84 TYR A C 1
ATOM 692 O O . TYR A 1 84 ? -13.972 11.925 4.013 1.00 84.12 84 TYR A O 1
ATOM 700 N N . ASP A 1 85 ? -13.024 10.086 3.085 1.00 91.12 85 ASP A N 1
ATOM 701 C CA . ASP A 1 85 ? -14.011 9.137 3.577 1.00 91.12 85 ASP A CA 1
ATOM 702 C C . ASP A 1 85 ? -14.109 9.223 5.101 1.00 91.12 85 ASP A C 1
ATOM 704 O O . ASP A 1 85 ? -13.127 9.508 5.801 1.00 91.12 85 ASP A O 1
ATOM 708 N N . THR A 1 86 ? -15.299 8.978 5.641 1.00 93.75 86 THR A N 1
ATOM 709 C CA . THR A 1 86 ? -15.533 9.082 7.086 1.00 93.75 86 THR A CA 1
ATOM 710 C C . THR A 1 86 ? -16.116 7.813 7.671 1.00 93.75 86 THR A C 1
ATOM 712 O O . THR A 1 86 ? -16.911 7.132 7.038 1.00 93.75 86 THR A O 1
ATOM 715 N N . TRP A 1 87 ? -15.746 7.495 8.907 1.00 94.69 87 TRP A N 1
ATOM 716 C CA . TRP A 1 87 ? -16.325 6.374 9.632 1.00 94.69 87 TRP A CA 1
ATOM 717 C C . TRP A 1 87 ? -17.798 6.615 9.974 1.00 94.69 87 TRP A C 1
ATOM 719 O O . TRP A 1 87 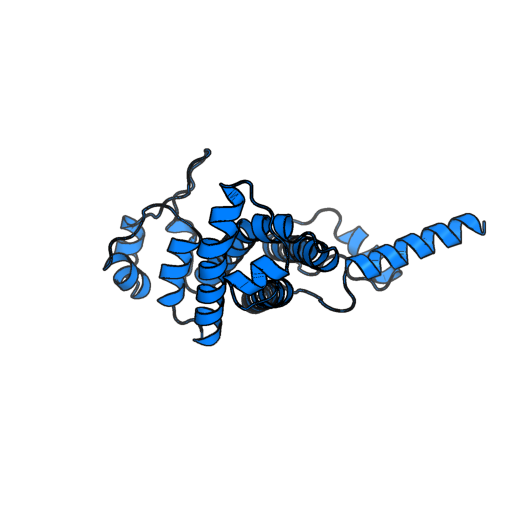? -18.184 7.697 10.436 1.00 94.69 87 TRP A O 1
ATOM 729 N N . ASP A 1 88 ? -18.594 5.560 9.835 1.00 94.25 88 ASP A N 1
ATOM 730 C CA . ASP A 1 88 ? -19.943 5.436 10.377 1.00 94.25 88 ASP A CA 1
ATOM 731 C C . ASP A 1 88 ? -19.858 4.845 11.796 1.00 94.25 88 ASP A C 1
ATOM 733 O O . ASP A 1 88 ? -20.045 3.648 12.027 1.00 94.25 88 ASP A O 1
ATOM 737 N N . PHE A 1 89 ? -19.501 5.690 12.772 1.00 93.62 89 PHE A N 1
ATOM 738 C CA . PHE A 1 89 ? -19.352 5.260 14.170 1.00 93.62 89 PHE A CA 1
ATOM 739 C C . PHE A 1 89 ? -20.643 4.707 14.773 1.00 93.62 89 PHE A C 1
ATOM 741 O O . PHE A 1 89 ? -20.574 3.872 15.674 1.00 93.62 89 PHE A O 1
ATOM 748 N N . GLN A 1 90 ? -21.803 5.141 14.271 1.00 92.19 90 GLN A N 1
ATOM 749 C CA . GLN A 1 90 ? -23.082 4.603 14.709 1.00 92.19 90 GLN A CA 1
ATOM 750 C C . GLN A 1 90 ? -23.188 3.128 14.309 1.00 92.19 90 GLN A C 1
ATOM 752 O O . GLN A 1 90 ? -23.366 2.278 15.180 1.00 92.19 90 GLN A O 1
ATOM 757 N N . LYS A 1 91 ? -22.970 2.796 13.031 1.00 93.75 91 LYS A N 1
ATOM 758 C CA . LYS A 1 91 ? -22.977 1.392 12.593 1.00 93.75 91 LYS A CA 1
ATOM 759 C C . LYS A 1 91 ? -21.886 0.552 13.242 1.00 93.75 91 LYS A C 1
ATOM 761 O O . LYS A 1 91 ? -22.124 -0.613 13.543 1.00 93.75 91 LYS A O 1
ATOM 766 N N . MET A 1 92 ? -20.700 1.116 13.481 1.00 92.81 92 MET A N 1
ATOM 767 C CA . MET A 1 92 ? -19.638 0.407 14.208 1.00 92.81 92 MET A CA 1
ATOM 768 C C . MET A 1 92 ? -20.069 0.032 15.630 1.00 92.81 92 MET A C 1
ATOM 770 O O . MET A 1 92 ? -19.762 -1.065 16.098 1.00 92.81 92 MET A O 1
ATOM 774 N N . GLN A 1 93 ? -20.791 0.925 16.312 1.00 92.12 93 GLN A N 1
ATOM 775 C CA . GLN A 1 93 ? -21.332 0.665 17.643 1.00 92.12 93 GLN A CA 1
ATOM 776 C C . GLN A 1 93 ? -22.457 -0.380 17.597 1.00 92.12 93 GLN A C 1
ATOM 778 O O . GLN A 1 93 ? -22.474 -1.293 18.421 1.00 92.12 93 GLN A O 1
ATOM 783 N N . GLU A 1 94 ? -23.353 -0.286 16.612 1.00 93.25 94 GLU A N 1
ATOM 784 C CA . GLU A 1 94 ? -24.459 -1.231 16.399 1.00 93.25 94 GLU A CA 1
ATOM 785 C C . GLU A 1 94 ? -23.974 -2.644 16.031 1.00 93.25 94 GLU A C 1
ATOM 787 O O . GLU A 1 94 ? -24.572 -3.628 16.463 1.00 93.25 94 GLU A O 1
ATOM 792 N N . ALA A 1 95 ? -22.863 -2.763 15.296 1.00 91.56 95 ALA A N 1
ATOM 793 C CA . ALA A 1 95 ? -22.262 -4.048 14.926 1.00 91.56 95 ALA A CA 1
ATOM 794 C C . ALA A 1 95 ? -21.740 -4.851 16.129 1.00 91.56 95 ALA A C 1
ATOM 796 O O . ALA A 1 95 ? -21.544 -6.060 16.021 1.00 91.56 95 ALA A O 1
ATOM 797 N N . ASN A 1 96 ? -21.517 -4.189 17.271 1.00 88.50 96 ASN A N 1
ATOM 798 C CA . ASN A 1 96 ? -21.147 -4.804 18.545 1.00 88.50 96 ASN A CA 1
ATOM 799 C C . ASN A 1 96 ? -19.921 -5.744 18.476 1.00 88.50 96 ASN A C 1
ATOM 801 O O . ASN A 1 96 ? -19.837 -6.733 19.204 1.00 88.50 96 ASN A O 1
ATOM 805 N N . LEU A 1 97 ? -18.959 -5.435 17.599 1.00 91.25 97 LEU A N 1
ATOM 806 C CA . LEU A 1 97 ? -17.712 -6.190 17.477 1.00 91.25 97 LEU A CA 1
ATOM 807 C C . LEU A 1 97 ? -16.696 -5.733 18.542 1.00 91.25 97 LEU A C 1
ATOM 809 O O . LEU A 1 97 ? -16.512 -4.521 18.706 1.00 91.25 97 L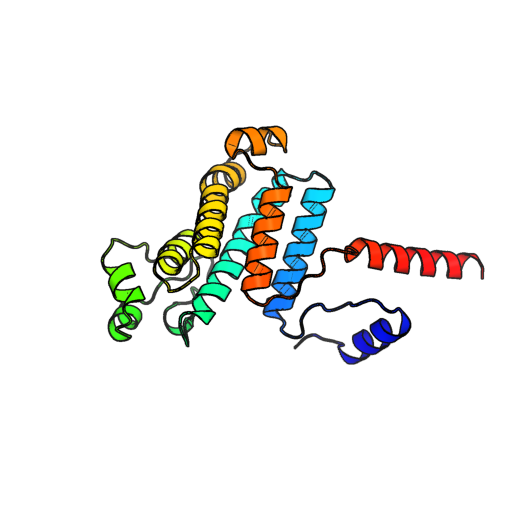EU A O 1
ATOM 813 N N . PRO A 1 98 ? -15.968 -6.652 19.213 1.00 91.88 98 PRO A N 1
ATOM 814 C CA . PRO A 1 98 ? -14.969 -6.290 20.225 1.00 91.88 98 PRO A CA 1
ATOM 815 C C . PRO A 1 98 ? -13.911 -5.302 19.718 1.00 91.88 98 PRO A C 1
ATOM 817 O O . PRO A 1 98 ? -13.541 -4.368 20.428 1.00 91.88 98 PRO A O 1
ATOM 820 N N . ILE A 1 99 ? -13.478 -5.455 18.460 1.00 93.44 99 ILE A N 1
ATOM 821 C CA . ILE A 1 99 ? -12.504 -4.561 17.826 1.00 93.44 99 ILE A CA 1
ATOM 822 C C . ILE A 1 99 ? -13.021 -3.119 17.726 1.00 93.44 99 ILE A C 1
ATOM 824 O O . ILE A 1 99 ? -12.288 -2.180 18.029 1.00 93.44 99 ILE A O 1
ATOM 828 N N . PHE A 1 100 ? -14.296 -2.926 17.373 1.00 94.12 100 PHE A N 1
ATOM 829 C CA . PHE A 1 100 ? -14.904 -1.599 17.284 1.00 94.12 100 PHE A CA 1
ATOM 830 C C . PHE A 1 100 ? -15.143 -0.990 18.658 1.00 94.12 100 PHE A C 1
ATOM 832 O O . PHE A 1 100 ? -14.904 0.200 18.836 1.00 94.12 100 PHE A O 1
ATOM 839 N N . GLN A 1 101 ? -15.536 -1.787 19.653 1.00 92.44 101 GLN A N 1
ATOM 840 C CA . GLN A 1 101 ? -15.646 -1.302 21.030 1.00 92.44 101 GLN A CA 1
ATOM 841 C C . GLN A 1 101 ? -14.291 -0.806 21.554 1.00 92.44 101 GLN A C 1
ATOM 843 O O . GLN A 1 101 ? -14.201 0.299 22.090 1.00 92.44 101 GLN A O 1
ATOM 848 N N . ALA A 1 102 ? -13.224 -1.585 21.345 1.00 93.12 102 ALA A N 1
ATOM 849 C CA . ALA A 1 102 ? -11.868 -1.189 21.711 1.00 93.12 102 ALA A CA 1
ATOM 850 C C . ALA A 1 102 ? -11.424 0.069 20.948 1.00 93.12 102 ALA A C 1
ATOM 852 O O . ALA A 1 102 ? -10.896 1.003 21.555 1.00 93.12 102 ALA A O 1
ATOM 853 N N . TYR A 1 103 ? -11.699 0.138 19.645 1.00 93.62 103 TYR A N 1
ATOM 854 C CA . TYR A 1 103 ? -11.357 1.281 18.802 1.00 93.62 103 TYR A CA 1
ATOM 855 C C . TYR A 1 103 ? -12.068 2.571 19.242 1.00 93.62 103 TYR A C 1
ATOM 857 O O . TYR A 1 103 ? -11.419 3.605 19.420 1.00 93.62 103 TYR A O 1
ATOM 865 N N . LEU A 1 104 ? -13.380 2.502 19.489 1.00 93.25 104 LEU A N 1
ATOM 866 C CA . LEU A 1 104 ? -14.224 3.632 19.895 1.00 93.25 104 LEU A CA 1
ATOM 867 C C . LEU A 1 104 ? -14.067 4.019 21.375 1.00 93.25 104 LEU A C 1
ATOM 869 O O . LEU A 1 104 ? -14.497 5.102 21.765 1.00 93.25 104 LEU A O 1
ATOM 873 N N . SER A 1 105 ? -13.429 3.178 22.201 1.00 91.31 105 SER A N 1
ATOM 874 C CA . SER A 1 105 ? -13.111 3.512 23.601 1.00 91.31 105 SER A CA 1
ATOM 875 C C . SER A 1 105 ? -12.117 4.673 23.735 1.00 91.31 105 SER A C 1
ATOM 877 O O . SER A 1 105 ? -12.012 5.297 24.791 1.00 91.31 105 SER A O 1
ATOM 879 N N . GLN A 1 106 ? -11.392 4.981 22.658 1.00 88.94 106 GLN A N 1
ATOM 880 C CA . GLN A 1 106 ? -10.453 6.090 22.575 1.00 88.94 106 GLN A CA 1
ATOM 881 C C . GLN A 1 106 ? -10.996 7.179 21.651 1.00 88.94 106 GLN A C 1
ATOM 883 O O . GLN A 1 106 ? -11.855 6.950 20.802 1.00 88.94 106 GLN A O 1
ATOM 888 N N . ARG A 1 107 ? -10.472 8.401 21.783 1.00 85.25 107 ARG A N 1
ATOM 889 C CA . ARG A 1 107 ? -10.852 9.495 20.887 1.00 85.25 107 ARG A CA 1
ATOM 890 C C . ARG A 1 107 ? -10.291 9.247 19.485 1.00 85.25 107 ARG A C 1
ATOM 892 O O . ARG A 1 107 ? -9.098 9.445 19.263 1.00 85.25 107 ARG A O 1
ATOM 899 N N . GLN A 1 108 ? -11.169 8.904 18.546 1.00 89.56 108 GLN A N 1
ATOM 900 C CA . GLN A 1 108 ? -10.808 8.656 17.151 1.00 89.56 108 GLN A CA 1
ATOM 901 C C . GLN A 1 108 ? -11.100 9.847 16.236 1.00 89.56 108 GLN A C 1
ATOM 903 O O . GLN A 1 108 ? -12.012 10.645 16.468 1.00 89.56 108 GLN A O 1
ATOM 908 N N . SER A 1 109 ? -10.302 9.963 15.173 1.00 88.44 109 SER A N 1
ATOM 909 C CA . SER A 1 109 ? -10.618 10.838 14.042 1.00 88.44 109 SER A CA 1
ATOM 910 C C . SER A 1 109 ? -11.788 10.252 13.265 1.00 88.44 109 SER A C 1
ATOM 912 O O . SER A 1 109 ? -11.851 9.041 13.075 1.00 88.44 109 SER A O 1
ATOM 914 N N . ARG A 1 110 ? -12.678 11.109 12.761 1.00 89.00 110 ARG A N 1
ATOM 915 C CA . ARG A 1 110 ? -13.779 10.667 11.900 1.00 89.00 110 ARG A CA 1
ATOM 916 C C . ARG A 1 110 ? -13.295 10.255 10.506 1.00 89.00 110 ARG A C 1
ATOM 918 O O . ARG A 1 110 ? -13.945 9.438 9.874 1.00 89.00 110 ARG A O 1
ATOM 925 N N . ASN A 1 111 ? -12.172 10.801 10.042 1.00 93.50 111 ASN A N 1
ATOM 926 C CA . ASN A 1 111 ? -11.653 10.535 8.701 1.00 93.50 111 ASN A CA 1
ATOM 927 C C . ASN A 1 111 ? -10.978 9.162 8.630 1.00 93.50 111 ASN A C 1
ATOM 929 O O . ASN A 1 111 ? -10.122 8.851 9.469 1.00 93.50 111 ASN A O 1
ATOM 933 N N . VAL A 1 112 ? -11.288 8.409 7.577 1.00 93.31 112 VAL A N 1
ATOM 934 C CA . VAL A 1 112 ? -10.600 7.178 7.200 1.00 93.31 112 VAL A CA 1
ATOM 935 C C . VAL A 1 112 ? -9.266 7.558 6.566 1.00 93.31 112 VAL A C 1
ATOM 937 O O . VAL A 1 112 ? -9.184 8.215 5.534 1.00 93.31 112 VAL A O 1
ATOM 940 N N . THR A 1 113 ? -8.182 7.200 7.239 1.00 93.44 113 THR A N 1
ATOM 941 C CA . THR A 1 113 ? -6.805 7.509 6.852 1.00 93.44 113 THR A CA 1
ATOM 942 C C . THR A 1 113 ? -5.933 6.287 7.104 1.00 93.44 113 THR A C 1
ATOM 944 O O . THR A 1 113 ? -6.298 5.405 7.881 1.00 93.44 113 THR A O 1
ATOM 947 N N . SER A 1 114 ? -4.728 6.256 6.534 1.00 93.12 114 SER A N 1
ATOM 948 C CA . SER A 1 114 ? -3.737 5.215 6.845 1.00 93.12 114 SER A CA 1
ATOM 949 C C . SER A 1 114 ? -3.492 5.079 8.355 1.00 93.12 114 SER A C 1
ATOM 951 O O . SER A 1 114 ? -3.337 3.973 8.867 1.00 93.12 114 SER A O 1
ATOM 953 N N . ARG A 1 115 ? -3.530 6.201 9.093 1.00 94.19 115 ARG A N 1
ATOM 954 C CA . ARG A 1 115 ? -3.457 6.225 10.558 1.00 94.19 115 ARG A CA 1
ATOM 955 C C . ARG A 1 115 ? -4.635 5.508 11.205 1.00 94.19 115 ARG A C 1
ATOM 957 O O . ARG A 1 115 ? -4.404 4.620 12.011 1.00 94.19 115 ARG A O 1
ATOM 964 N N . SER A 1 116 ? -5.865 5.899 10.879 1.00 94.94 116 SER A N 1
ATOM 965 C CA . SER A 1 116 ? -7.046 5.322 11.529 1.00 94.94 116 SER A CA 1
ATOM 966 C C . SER A 1 116 ? -7.195 3.833 11.207 1.00 94.94 116 SER A C 1
ATOM 968 O O . SER A 1 116 ? -7.580 3.063 12.079 1.00 94.94 116 SER A O 1
ATOM 970 N N . LEU A 1 117 ? -6.830 3.421 9.988 1.00 95.88 117 LEU A N 1
ATOM 971 C CA . LEU A 1 117 ? -6.757 2.012 9.598 1.00 95.88 117 LEU A CA 1
ATOM 972 C C . LEU A 1 117 ? -5.682 1.262 10.393 1.00 95.88 117 LEU A C 1
ATOM 974 O O . LEU A 1 117 ? -5.943 0.168 10.875 1.00 95.88 117 LEU A O 1
ATOM 978 N N . THR A 1 118 ? -4.500 1.860 10.587 1.00 96.06 118 THR A N 1
ATOM 979 C CA . THR A 1 118 ? -3.442 1.285 11.440 1.00 96.06 118 THR A CA 1
ATOM 980 C C . THR A 1 118 ? -3.935 1.078 12.871 1.00 96.06 118 THR A C 1
ATOM 982 O O . THR A 1 118 ? -3.751 0.001 13.433 1.00 96.06 118 THR A O 1
ATOM 985 N N . ASP A 1 119 ? -4.581 2.093 13.448 1.00 95.00 119 ASP A N 1
ATOM 986 C CA . ASP A 1 119 ? -5.100 2.049 14.816 1.00 95.00 119 ASP A CA 1
ATOM 987 C C . ASP A 1 119 ? -6.123 0.906 14.984 1.00 95.00 119 ASP A C 1
ATOM 989 O O . ASP A 1 119 ? -6.131 0.235 16.014 1.00 95.00 119 ASP A O 1
ATOM 993 N N . LEU A 1 120 ? -6.928 0.628 13.953 1.00 94.88 120 LEU A N 1
ATOM 994 C CA . LEU A 1 120 ? -7.868 -0.492 13.938 1.00 94.88 120 LEU A CA 1
ATOM 995 C C . LEU A 1 120 ? -7.168 -1.851 13.727 1.00 94.88 120 LEU A C 1
ATOM 997 O O . LEU A 1 120 ? -7.425 -2.790 14.472 1.00 94.88 120 LEU A O 1
ATOM 1001 N N . LEU A 1 121 ? -6.238 -1.956 12.773 1.00 95.62 121 LEU A N 1
ATOM 1002 C CA . LEU A 1 121 ? -5.490 -3.190 12.472 1.00 95.62 121 LEU A CA 1
ATOM 1003 C C . LEU A 1 121 ? -4.655 -3.694 13.657 1.00 95.62 121 LEU A C 1
ATOM 1005 O O . LEU A 1 121 ? -4.504 -4.896 13.858 1.00 95.62 121 LEU A O 1
ATOM 1009 N N . ILE A 1 122 ? -4.118 -2.791 14.480 1.00 95.25 122 ILE A N 1
ATOM 1010 C CA . ILE A 1 122 ? -3.373 -3.176 15.689 1.00 95.25 122 ILE A CA 1
ATOM 1011 C C . ILE A 1 122 ? -4.286 -3.896 16.699 1.00 95.25 122 ILE A C 1
ATOM 1013 O O . ILE A 1 122 ? -3.812 -4.772 17.432 1.00 95.25 122 ILE A O 1
ATOM 1017 N N . LEU A 1 123 ? -5.578 -3.557 16.713 1.00 94.25 123 LEU A N 1
ATOM 1018 C CA . LEU A 1 123 ? -6.599 -4.145 17.583 1.00 94.25 123 LEU A CA 1
ATOM 1019 C C . LEU A 1 123 ? -7.220 -5.433 17.020 1.00 94.25 123 LEU A C 1
ATOM 1021 O O . LEU A 1 123 ? -7.971 -6.079 17.745 1.00 94.25 123 LEU A O 1
ATOM 1025 N N . SER A 1 124 ? -6.940 -5.800 15.764 1.00 93.50 124 SER A N 1
ATOM 1026 C CA . SER A 1 124 ? -7.477 -7.022 15.146 1.00 93.50 124 SER A CA 1
ATOM 1027 C C . SER A 1 124 ? -6.724 -8.277 15.601 1.00 93.50 124 SER A C 1
ATOM 1029 O O . SER A 1 124 ? -5.816 -8.189 16.427 1.00 93.50 124 SER A O 1
ATOM 1031 N N . ASP A 1 125 ? -7.045 -9.445 15.049 1.00 92.06 125 ASP A N 1
ATOM 1032 C CA . ASP A 1 125 ? -6.392 -10.714 15.397 1.00 92.06 125 ASP A CA 1
ATOM 1033 C C . ASP A 1 125 ? -5.171 -11.029 14.513 1.00 92.06 125 ASP A C 1
ATOM 1035 O O . ASP A 1 125 ? -4.642 -12.142 14.528 1.00 92.06 125 ASP A O 1
ATOM 1039 N N . LEU A 1 126 ? -4.664 -10.031 13.778 1.00 94.62 126 LEU A N 1
ATOM 1040 C CA . LEU A 1 126 ? -3.486 -10.192 12.930 1.00 94.62 126 LEU A CA 1
ATOM 1041 C C . LEU A 1 126 ? -2.250 -10.664 13.723 1.00 94.62 126 LEU A C 1
ATOM 1043 O O . LEU A 1 126 ? -2.031 -10.225 14.863 1.00 94.62 126 LEU A O 1
ATOM 1047 N N . PRO A 1 127 ? -1.376 -11.485 13.107 1.00 95.88 127 PRO A N 1
ATOM 1048 C CA . PRO A 1 127 ? -0.116 -11.896 13.708 1.00 95.88 127 PRO A CA 1
ATOM 1049 C C . PRO A 1 127 ? 0.732 -10.702 14.148 1.00 95.88 127 PRO A C 1
ATOM 1051 O O . PRO A 1 127 ? 0.742 -9.647 13.506 1.00 95.88 127 PRO A O 1
ATOM 1054 N N . HIS A 1 128 ? 1.487 -10.882 15.234 1.00 95.19 128 HIS A N 1
ATOM 1055 C CA . HIS A 1 128 ? 2.309 -9.816 15.808 1.00 95.19 128 HIS A CA 1
ATOM 1056 C C . HIS A 1 128 ? 3.289 -9.214 14.788 1.00 95.19 128 HIS A C 1
ATOM 1058 O O . HIS A 1 128 ? 3.395 -7.996 14.695 1.00 95.19 128 HIS A O 1
ATOM 1064 N N . GLU A 1 129 ? 3.929 -10.052 13.973 1.00 95.25 129 GLU A N 1
ATOM 1065 C CA . GLU A 1 129 ? 4.876 -9.630 12.932 1.00 95.25 129 GLU A CA 1
ATOM 1066 C C . GLU A 1 129 ? 4.226 -8.690 11.904 1.00 95.25 129 GLU A C 1
ATOM 1068 O O . GLU A 1 129 ? 4.763 -7.626 11.602 1.00 95.25 129 GLU A O 1
ATOM 1073 N N . ILE A 1 130 ? 3.007 -9.011 11.455 1.00 96.62 130 ILE A N 1
ATOM 1074 C CA . ILE A 1 130 ? 2.237 -8.173 10.526 1.00 96.62 130 ILE A CA 1
ATOM 1075 C C . ILE A 1 130 ? 1.887 -6.830 11.168 1.00 96.62 130 ILE A C 1
ATOM 1077 O O . ILE A 1 130 ? 2.036 -5.779 10.538 1.00 96.62 130 ILE A O 1
ATOM 1081 N N . LYS A 1 131 ? 1.480 -6.836 12.442 1.00 96.50 131 LYS A N 1
ATOM 1082 C CA . LYS A 1 131 ? 1.198 -5.604 13.192 1.00 96.50 131 LYS A CA 1
ATOM 1083 C C . LYS A 1 131 ? 2.439 -4.723 13.335 1.00 96.50 131 LYS A C 1
ATOM 1085 O O . LYS A 1 131 ? 2.331 -3.504 13.191 1.00 96.50 131 LYS A O 1
ATOM 1090 N N . GLU A 1 132 ? 3.610 -5.303 13.583 1.00 96.06 132 GLU A N 1
ATOM 1091 C CA . GLU A 1 132 ? 4.870 -4.553 13.645 1.00 96.06 132 GLU A CA 1
ATOM 1092 C C . GLU A 1 132 ? 5.266 -3.984 12.275 1.00 96.06 132 GLU A C 1
ATOM 1094 O O . GLU A 1 132 ? 5.681 -2.824 12.188 1.00 96.06 132 GLU A O 1
ATOM 1099 N N . THR A 1 133 ? 5.049 -4.726 11.187 1.00 96.19 133 THR A N 1
ATOM 1100 C CA . THR A 1 133 ? 5.269 -4.216 9.826 1.00 96.19 133 THR A CA 1
ATOM 1101 C C . THR A 1 133 ? 4.334 -3.047 9.495 1.00 96.19 133 THR A C 1
ATOM 1103 O O . THR A 1 133 ? 4.802 -2.015 9.004 1.00 96.19 133 THR A O 1
ATOM 1106 N N . ILE A 1 134 ? 3.046 -3.128 9.849 1.00 96.69 134 ILE A N 1
ATOM 1107 C CA . ILE A 1 134 ? 2.081 -2.023 9.693 1.00 96.69 134 ILE A CA 1
ATOM 1108 C C . ILE A 1 134 ? 2.538 -0.784 10.479 1.00 96.69 134 ILE A C 1
ATOM 1110 O O . ILE A 1 134 ? 2.596 0.316 9.922 1.00 96.69 134 ILE A O 1
ATOM 1114 N N . LYS A 1 135 ? 2.922 -0.945 11.754 1.00 95.69 135 LYS A N 1
ATOM 1115 C CA . LYS A 1 135 ? 3.434 0.159 12.587 1.00 95.69 135 LYS A CA 1
ATOM 1116 C C . LYS A 1 135 ? 4.685 0.795 11.987 1.00 95.69 135 LYS A C 1
ATOM 1118 O O . LYS A 1 135 ? 4.783 2.021 11.949 1.00 95.69 135 LYS A O 1
ATOM 1123 N N . SER A 1 136 ? 5.621 -0.024 11.509 1.00 94.81 136 SER A N 1
ATOM 1124 C CA . SER A 1 136 ? 6.868 0.428 10.887 1.00 94.81 136 SER A CA 1
ATOM 1125 C C . SER A 1 136 ? 6.598 1.290 9.648 1.00 94.81 136 SER A C 1
ATOM 1127 O O . SER A 1 136 ? 7.110 2.407 9.550 1.00 94.81 136 SER A O 1
ATOM 1129 N N . LEU A 1 137 ? 5.717 0.838 8.752 1.00 95.81 137 LEU A N 1
ATOM 1130 C CA . LEU A 1 137 ? 5.351 1.585 7.545 1.00 95.81 137 LEU A CA 1
ATOM 1131 C C . LEU A 1 137 ? 4.554 2.853 7.853 1.00 95.81 137 LEU A C 1
ATOM 1133 O O . LEU A 1 137 ? 4.783 3.899 7.243 1.00 95.81 137 LEU A O 1
ATOM 1137 N N . ARG A 1 138 ? 3.664 2.807 8.847 1.00 95.19 138 ARG A N 1
ATOM 1138 C CA . ARG A 1 138 ? 2.945 4.001 9.300 1.00 95.19 138 ARG A CA 1
ATOM 1139 C C . ARG A 1 138 ? 3.894 5.037 9.901 1.00 95.19 138 ARG A C 1
ATOM 1141 O O . ARG A 1 138 ? 3.718 6.239 9.681 1.00 95.19 138 ARG A O 1
ATOM 1148 N N . GLN A 1 139 ? 4.895 4.587 10.652 1.00 93.50 139 GLN A N 1
ATOM 1149 C CA . GLN A 1 139 ? 5.918 5.465 11.205 1.00 93.50 139 GLN A CA 1
ATOM 1150 C C . GLN A 1 139 ? 6.744 6.108 10.088 1.00 93.50 139 GLN A C 1
ATOM 1152 O O . GLN A 1 139 ? 6.946 7.319 10.139 1.00 93.50 139 GLN A O 1
ATOM 1157 N N . PHE A 1 140 ? 7.137 5.343 9.066 1.00 93.56 140 PHE A N 1
ATOM 1158 C CA . PHE A 1 140 ? 7.807 5.860 7.870 1.00 93.56 140 PHE A CA 1
ATOM 1159 C C . PHE A 1 140 ? 6.981 6.938 7.157 1.00 93.56 140 PHE A C 1
ATOM 1161 O O . PHE A 1 140 ? 7.477 8.033 6.881 1.00 93.56 140 PHE A O 1
ATOM 1168 N N . GLU A 1 141 ? 5.694 6.677 6.923 1.00 93.56 141 GLU A N 1
ATOM 1169 C CA . GLU A 1 141 ? 4.802 7.650 6.295 1.00 93.56 141 GLU A CA 1
ATOM 1170 C C . GLU A 1 141 ? 4.736 8.957 7.105 1.00 93.56 141 GLU A C 1
ATOM 1172 O O . GLU A 1 141 ? 4.781 10.061 6.557 1.00 93.56 141 GLU A O 1
ATOM 1177 N N . LYS A 1 142 ? 4.660 8.847 8.435 1.00 93.12 142 LYS A N 1
ATOM 1178 C CA . LYS A 1 142 ? 4.594 9.998 9.337 1.00 93.12 142 LYS A CA 1
ATOM 1179 C C . LYS A 1 142 ? 5.910 10.780 9.401 1.00 93.12 142 LYS A C 1
ATOM 1181 O O . LYS A 1 142 ? 5.855 12.009 9.421 1.00 93.12 142 LYS A O 1
ATOM 1186 N N . SER A 1 143 ? 7.054 10.103 9.505 1.00 90.44 143 SER A N 1
ATOM 1187 C CA . SER A 1 143 ? 8.356 10.741 9.749 1.00 90.44 143 SER A CA 1
ATOM 1188 C C . SER A 1 143 ? 9.050 11.222 8.481 1.00 90.44 143 SER A C 1
ATOM 1190 O O . SER A 1 143 ? 9.804 12.189 8.554 1.00 90.44 143 SER A O 1
ATOM 1192 N N . VAL A 1 144 ? 8.791 10.583 7.338 1.00 91.31 144 VAL A N 1
ATOM 1193 C CA . VAL A 1 144 ? 9.475 10.879 6.075 1.00 91.31 144 VAL A CA 1
ATOM 1194 C C . VAL A 1 144 ? 8.504 11.418 5.038 1.00 91.31 144 VAL A C 1
ATOM 1196 O O . VAL A 1 144 ? 8.619 12.577 4.636 1.00 91.31 144 VAL A O 1
ATOM 1199 N N . ARG A 1 145 ? 7.510 10.617 4.632 1.00 90.81 145 ARG A N 1
ATOM 1200 C CA . ARG A 1 145 ? 6.613 10.989 3.529 1.00 90.81 145 ARG A CA 1
ATOM 1201 C C . ARG A 1 145 ? 5.885 12.295 3.810 1.00 90.81 145 ARG A C 1
ATOM 1203 O O . ARG A 1 145 ? 5.876 13.176 2.956 1.00 90.81 145 ARG A O 1
ATOM 1210 N N . ASN A 1 146 ? 5.271 12.433 4.984 1.00 89.69 146 ASN A N 1
ATOM 1211 C CA . ASN A 1 146 ? 4.474 13.613 5.322 1.00 89.69 146 ASN A CA 1
ATOM 1212 C C . ASN A 1 146 ? 5.296 14.914 5.241 1.00 89.69 146 ASN A C 1
ATOM 1214 O O . ASN A 1 146 ? 4.868 15.828 4.536 1.00 89.69 146 ASN A O 1
ATOM 1218 N N . PRO A 1 147 ? 6.487 15.018 5.862 1.00 89.69 147 PRO A N 1
ATOM 1219 C CA . PRO A 1 147 ? 7.371 16.159 5.635 1.00 89.69 147 PRO A CA 1
ATOM 1220 C C . PRO A 1 147 ? 7.738 16.382 4.162 1.00 89.69 147 PRO A C 1
ATOM 1222 O O . PRO A 1 147 ? 7.676 17.519 3.705 1.00 89.69 147 PRO A O 1
ATOM 1225 N N . LEU A 1 148 ? 8.084 15.332 3.409 1.00 90.31 148 LEU A N 1
ATOM 1226 C CA . LEU A 1 148 ? 8.523 15.439 2.005 1.00 90.31 148 LEU A CA 1
ATOM 1227 C C . LEU A 1 148 ? 7.414 15.840 1.020 1.00 90.31 148 LEU A C 1
ATOM 1229 O O . LEU A 1 148 ? 7.695 16.363 -0.062 1.00 90.31 148 LEU A O 1
ATOM 1233 N N . ALA A 1 149 ? 6.157 15.573 1.370 1.00 87.31 149 ALA A N 1
ATOM 1234 C CA . ALA A 1 149 ? 4.995 15.990 0.594 1.00 87.31 149 ALA A CA 1
ATOM 1235 C C . ALA A 1 149 ? 4.647 17.474 0.808 1.00 87.31 149 ALA A C 1
ATOM 1237 O O . ALA A 1 149 ? 4.045 18.090 -0.066 1.00 87.31 149 ALA A O 1
ATOM 1238 N N . HIS A 1 150 ? 5.022 18.052 1.953 1.00 88.94 150 HIS A N 1
ATOM 1239 C CA . HIS A 1 150 ? 4.683 19.433 2.316 1.00 88.94 150 HIS A CA 1
ATOM 1240 C C . HIS A 1 150 ? 5.867 20.404 2.251 1.00 88.94 150 HIS A C 1
ATOM 1242 O O . HIS A 1 150 ? 5.660 21.615 2.288 1.00 88.94 150 HIS A O 1
ATOM 1248 N N . LEU A 1 151 ? 7.099 19.899 2.173 1.00 88.56 151 LEU A N 1
ATOM 1249 C CA . LEU A 1 151 ? 8.322 20.696 2.207 1.00 88.56 151 LEU A CA 1
ATOM 1250 C C . LEU A 1 151 ? 9.199 20.388 0.993 1.00 88.56 151 LEU A C 1
ATOM 1252 O O . LEU A 1 151 ? 9.352 19.235 0.594 1.00 88.56 151 LEU A O 1
ATOM 1256 N N . ILE A 1 152 ? 9.845 21.421 0.458 1.00 88.69 152 ILE A N 1
ATOM 1257 C CA . ILE A 1 152 ? 10.910 21.271 -0.535 1.00 88.69 152 ILE A CA 1
ATOM 1258 C C . ILE A 1 152 ? 12.221 21.095 0.233 1.00 88.69 152 ILE A C 1
ATOM 1260 O O . ILE A 1 152 ? 12.705 22.033 0.867 1.00 88.69 152 ILE A O 1
ATOM 1264 N N . LYS A 1 153 ? 12.769 19.880 0.222 1.00 85.44 153 LYS A N 1
ATOM 1265 C CA . LYS A 1 153 ? 14.039 19.526 0.868 1.00 85.44 153 LYS A CA 1
ATOM 1266 C C . LYS A 1 153 ? 14.838 18.617 -0.055 1.00 85.44 153 LYS A C 1
ATOM 1268 O O . LYS A 1 153 ? 14.252 17.760 -0.711 1.00 85.44 153 LYS A O 1
ATOM 1273 N N . ALA A 1 154 ? 16.156 18.799 -0.078 1.00 87.38 154 ALA A N 1
ATOM 1274 C CA . ALA A 1 154 ? 17.048 17.794 -0.641 1.00 87.38 154 ALA A CA 1
ATOM 1275 C C . ALA A 1 154 ? 16.896 16.506 0.177 1.00 87.38 154 ALA A C 1
ATOM 1277 O O . ALA A 1 154 ? 16.883 16.561 1.410 1.00 87.38 154 ALA A O 1
ATOM 1278 N N . PHE A 1 155 ? 16.700 15.383 -0.507 1.00 91.19 155 PHE A N 1
ATOM 1279 C CA . PHE A 1 155 ? 16.458 14.097 0.126 1.00 91.19 155 PHE A CA 1
ATOM 1280 C C . PHE A 1 155 ? 16.892 12.972 -0.811 1.00 91.19 155 PHE A C 1
ATOM 1282 O O . PHE A 1 155 ? 16.545 12.982 -1.990 1.00 91.19 155 PHE A O 1
ATOM 1289 N N . ASP A 1 156 ? 17.636 12.017 -0.275 1.00 92.44 156 ASP A N 1
ATOM 1290 C CA . ASP A 1 156 ? 18.208 10.876 -0.982 1.00 92.44 156 ASP A CA 1
ATOM 1291 C C . ASP A 1 156 ? 18.219 9.636 -0.066 1.00 92.44 156 ASP A C 1
ATOM 1293 O O . ASP A 1 156 ? 17.626 9.633 1.019 1.00 92.44 156 ASP A O 1
ATOM 1297 N N . GLU A 1 157 ? 18.863 8.560 -0.517 1.00 94.69 157 GLU A N 1
ATOM 1298 C CA . GLU A 1 157 ? 18.945 7.297 0.223 1.00 94.69 157 GLU A CA 1
ATOM 1299 C C . GLU A 1 157 ? 19.694 7.440 1.560 1.00 94.69 157 GLU A C 1
ATOM 1301 O O . GLU A 1 157 ? 19.313 6.829 2.563 1.00 94.69 157 GLU A O 1
ATOM 1306 N N . GLU A 1 158 ? 20.736 8.275 1.612 1.00 94.12 158 GLU A N 1
ATOM 1307 C CA . GLU A 1 158 ? 21.505 8.506 2.836 1.00 94.12 158 GLU A CA 1
ATOM 1308 C C . GLU A 1 158 ? 20.653 9.244 3.875 1.00 94.12 158 GLU A C 1
ATOM 1310 O O . GLU A 1 158 ? 20.594 8.839 5.042 1.00 94.12 158 GLU A O 1
ATOM 1315 N N . GLU A 1 159 ? 19.925 10.279 3.453 1.00 91.88 159 GLU A N 1
ATOM 1316 C CA . GLU A 1 159 ? 19.026 11.026 4.329 1.00 91.88 159 GLU A CA 1
ATOM 1317 C C . GLU A 1 159 ? 17.858 10.163 4.828 1.00 91.88 159 GLU A C 1
ATOM 1319 O O . GLU A 1 159 ? 17.462 10.246 6.004 1.00 91.88 159 GLU A O 1
ATOM 1324 N N . LEU A 1 160 ? 17.342 9.282 3.967 1.00 93.12 160 LEU A N 1
ATOM 1325 C CA . LEU A 1 160 ? 16.340 8.286 4.328 1.00 93.12 160 LEU A CA 1
ATOM 1326 C C . LEU A 1 160 ? 16.848 7.360 5.434 1.00 93.12 160 LEU A C 1
ATOM 1328 O O . LEU A 1 160 ? 16.195 7.223 6.481 1.00 93.12 160 LEU A O 1
ATOM 1332 N N . TYR A 1 161 ? 18.023 6.767 5.235 1.00 93.56 161 TYR A N 1
ATOM 1333 C CA . TYR A 1 161 ? 18.635 5.876 6.212 1.00 93.56 161 TYR A CA 1
ATOM 1334 C C . TYR A 1 161 ? 18.971 6.614 7.512 1.00 93.56 161 TYR A C 1
ATOM 1336 O O . TYR A 1 161 ? 18.729 6.104 8.608 1.00 93.56 161 TYR A O 1
ATOM 1344 N N . ARG A 1 162 ? 19.452 7.859 7.438 1.00 91.19 162 ARG A N 1
ATOM 1345 C CA . ARG A 1 162 ? 19.734 8.684 8.620 1.00 91.19 162 ARG A CA 1
ATOM 1346 C C . ARG A 1 162 ? 18.489 8.873 9.485 1.00 91.19 162 ARG A C 1
ATOM 1348 O O . ARG A 1 162 ? 18.584 8.713 10.709 1.00 91.19 162 ARG A O 1
ATOM 1355 N N . THR A 1 163 ? 17.355 9.154 8.842 1.00 88.38 163 THR A N 1
ATOM 1356 C CA . THR A 1 163 ? 16.058 9.445 9.474 1.00 88.38 163 THR A CA 1
ATOM 1357 C C . THR A 1 163 ? 15.370 8.197 10.025 1.00 88.38 163 THR A C 1
ATOM 1359 O O . THR A 1 163 ? 14.760 8.252 11.092 1.00 88.38 163 THR A O 1
ATOM 1362 N N . THR A 1 164 ? 15.452 7.073 9.313 1.00 90.00 164 THR A N 1
ATOM 1363 C CA . THR A 1 164 ? 14.628 5.884 9.600 1.00 90.00 164 THR A CA 1
ATOM 1364 C C . THR A 1 164 ? 15.407 4.662 10.065 1.00 90.00 164 THR A C 1
ATOM 1366 O O . THR A 1 164 ? 14.808 3.759 10.641 1.00 90.00 164 THR A O 1
ATOM 1369 N N . LYS A 1 165 ? 16.726 4.642 9.844 1.00 92.00 165 LYS A N 1
ATOM 1370 C CA . LYS A 1 165 ? 17.622 3.483 10.006 1.00 92.00 165 LYS A CA 1
ATOM 1371 C C . LYS A 1 165 ? 17.331 2.312 9.063 1.00 92.00 165 LYS A C 1
ATOM 1373 O O . LYS A 1 165 ? 17.857 1.225 9.273 1.00 92.00 165 LYS A O 1
ATOM 1378 N N . PHE A 1 166 ? 16.544 2.541 8.015 1.00 92.06 166 PHE A N 1
ATOM 1379 C CA . PHE A 1 166 ? 16.236 1.561 6.980 1.00 92.06 166 PHE A CA 1
ATOM 1380 C C . PHE A 1 166 ? 16.446 2.171 5.594 1.00 92.06 166 PHE A C 1
ATOM 1382 O O . PHE A 1 166 ? 16.309 3.381 5.418 1.00 92.06 166 PHE A O 1
ATOM 1389 N N . SER A 1 167 ? 16.797 1.328 4.626 1.00 94.69 167 SER A N 1
ATOM 1390 C CA . SER A 1 167 ? 16.887 1.715 3.219 1.00 94.69 167 SER A CA 1
ATOM 1391 C C . SER A 1 167 ? 15.513 1.700 2.547 1.00 94.69 167 SER A C 1
ATOM 1393 O O . SER A 1 167 ? 14.575 1.054 3.031 1.00 94.69 167 SER A O 1
ATOM 1395 N N . SER A 1 168 ? 15.398 2.365 1.399 1.00 95.06 168 SER A N 1
ATOM 1396 C CA . SER A 1 168 ? 14.216 2.306 0.530 1.00 95.06 168 SER A CA 1
ATOM 1397 C C . SER A 1 168 ? 13.880 0.868 0.131 1.00 95.06 168 SER A C 1
ATOM 1399 O O . SER A 1 168 ? 12.714 0.477 0.180 1.00 95.06 168 SER A O 1
ATOM 1401 N N . GLN A 1 169 ? 14.904 0.052 -0.136 1.00 95.62 169 GLN A N 1
ATOM 1402 C CA . GLN A 1 169 ? 14.764 -1.376 -0.412 1.00 95.62 169 GLN A CA 1
ATOM 1403 C C . GLN A 1 169 ? 14.067 -2.125 0.734 1.00 95.62 169 GLN A C 1
ATOM 1405 O O . GLN A 1 169 ? 13.101 -2.843 0.492 1.00 95.62 169 GLN A O 1
ATOM 1410 N N . VAL A 1 170 ? 14.472 -1.917 1.992 1.00 95.50 170 VAL A N 1
ATOM 1411 C CA . VAL A 1 170 ? 13.824 -2.582 3.141 1.00 95.50 170 VAL A CA 1
ATOM 1412 C C . VAL A 1 170 ? 12.357 -2.156 3.280 1.00 95.50 170 VAL A C 1
ATOM 1414 O O . VAL A 1 170 ? 11.499 -2.967 3.638 1.00 95.50 170 VAL A O 1
ATOM 1417 N N . PHE A 1 171 ? 12.029 -0.898 2.978 1.00 95.50 171 PHE A N 1
ATOM 1418 C CA . PHE A 1 171 ? 10.635 -0.446 2.977 1.00 95.50 171 PHE A CA 1
ATOM 1419 C C . PHE A 1 171 ? 9.813 -1.081 1.858 1.00 95.50 171 PHE A C 1
ATOM 1421 O O . PHE A 1 171 ? 8.691 -1.524 2.108 1.00 95.50 171 PHE A O 1
ATOM 1428 N N . LEU A 1 172 ? 10.368 -1.163 0.650 1.00 96.94 172 LEU A N 1
ATOM 1429 C CA . LEU A 1 172 ? 9.740 -1.854 -0.470 1.00 96.94 172 LEU A CA 1
ATOM 1430 C C . LEU A 1 172 ? 9.485 -3.329 -0.131 1.00 96.94 172 LEU A C 1
ATOM 1432 O O . LEU A 1 172 ? 8.395 -3.843 -0.374 1.00 96.94 172 LEU A O 1
ATOM 1436 N N . GLU A 1 173 ? 10.445 -3.995 0.506 1.00 96.12 173 GLU A N 1
ATOM 1437 C CA . GLU A 1 173 ? 10.312 -5.390 0.921 1.00 96.12 173 GLU A CA 1
ATOM 1438 C C . GLU A 1 173 ? 9.156 -5.601 1.896 1.00 96.12 173 GLU A C 1
ATOM 1440 O O . GLU A 1 173 ? 8.380 -6.538 1.708 1.00 96.12 173 GLU A O 1
ATOM 1445 N N . LYS A 1 174 ? 8.994 -4.699 2.870 1.00 96.88 174 LYS A N 1
ATOM 1446 C CA . LYS A 1 174 ? 7.866 -4.694 3.816 1.00 96.88 174 LYS A CA 1
ATOM 1447 C C . LYS A 1 174 ? 6.518 -4.458 3.132 1.00 96.88 174 LYS A C 1
ATOM 1449 O O . LYS A 1 174 ? 5.516 -5.055 3.523 1.00 96.88 174 LYS A O 1
ATOM 1454 N N . ILE A 1 175 ? 6.475 -3.597 2.113 1.00 97.38 175 ILE A N 1
ATOM 1455 C CA . ILE A 1 175 ? 5.267 -3.367 1.302 1.00 97.38 175 ILE A CA 1
ATOM 1456 C C . ILE A 1 175 ? 4.898 -4.645 0.541 1.00 97.38 175 ILE A C 1
ATOM 1458 O O . ILE A 1 175 ? 3.741 -5.064 0.575 1.00 97.38 175 ILE A O 1
ATOM 1462 N N . ILE A 1 176 ? 5.874 -5.297 -0.096 1.00 96.50 176 ILE A N 1
ATOM 1463 C CA . ILE A 1 176 ? 5.658 -6.555 -0.824 1.00 96.50 176 ILE A CA 1
ATOM 1464 C C . ILE A 1 176 ? 5.246 -7.687 0.129 1.00 96.50 176 ILE A C 1
ATOM 1466 O O . ILE A 1 176 ? 4.380 -8.491 -0.213 1.00 96.50 176 ILE A O 1
ATOM 1470 N N . GLU A 1 177 ? 5.840 -7.759 1.321 1.00 95.69 177 GLU A N 1
ATOM 1471 C CA . GLU A 1 177 ? 5.476 -8.730 2.360 1.00 95.69 177 GLU A CA 1
ATOM 1472 C C . GLU A 1 177 ? 4.004 -8.572 2.766 1.00 95.69 177 GLU A C 1
ATOM 1474 O O . GLU A 1 177 ? 3.246 -9.543 2.734 1.00 95.69 177 GLU A O 1
ATOM 1479 N N . LEU A 1 178 ? 3.563 -7.341 3.051 1.00 96.31 178 LEU A N 1
ATOM 1480 C CA . LEU A 1 178 ? 2.159 -7.063 3.364 1.00 96.31 178 LEU A CA 1
ATOM 1481 C C . LEU A 1 178 ? 1.220 -7.348 2.194 1.00 96.31 178 LEU A C 1
ATOM 1483 O O . LEU A 1 178 ? 0.122 -7.849 2.420 1.00 96.31 178 LEU A O 1
ATOM 1487 N N . ALA A 1 179 ? 1.627 -7.045 0.960 1.00 96.38 179 ALA A N 1
ATOM 1488 C CA . ALA A 1 179 ? 0.848 -7.372 -0.232 1.00 96.38 179 ALA A CA 1
ATOM 1489 C C . ALA A 1 179 ? 0.686 -8.892 -0.398 1.00 96.38 179 ALA A C 1
ATOM 1491 O O . ALA A 1 179 ? -0.416 -9.392 -0.618 1.00 96.38 179 ALA A O 1
ATOM 1492 N N . SER A 1 180 ? 1.765 -9.645 -0.194 1.00 95.44 180 SER A N 1
ATOM 1493 C CA . SER A 1 180 ? 1.733 -11.110 -0.246 1.00 95.44 180 SER A CA 1
ATOM 1494 C C . SER A 1 180 ? 0.823 -11.676 0.846 1.00 95.44 180 SER A C 1
ATOM 1496 O O . SER A 1 180 ? -0.033 -12.517 0.571 1.00 95.44 180 SER A O 1
ATOM 1498 N N . TYR A 1 181 ? 0.917 -11.150 2.072 1.00 95.19 181 TYR A N 1
ATOM 1499 C CA . TYR A 1 181 ? 0.029 -11.521 3.177 1.00 95.19 181 TYR A CA 1
ATOM 1500 C C . TYR A 1 181 ? -1.443 -11.145 2.899 1.00 95.19 181 TYR A C 1
ATOM 1502 O O . TYR A 1 181 ? -2.379 -11.894 3.203 1.00 95.19 181 TYR A O 1
ATOM 1510 N N . SER A 1 182 ? -1.687 -10.014 2.230 1.00 92.12 182 SER A N 1
ATOM 1511 C CA . SER A 1 182 ? -3.020 -9.621 1.761 1.00 92.12 182 SER A CA 1
ATOM 1512 C C . SER A 1 182 ? -3.495 -10.436 0.543 1.00 92.12 182 SER A C 1
ATOM 1514 O O . SER A 1 182 ? -4.647 -10.318 0.119 1.00 92.12 182 SER A O 1
ATOM 1516 N N . GLY A 1 183 ? -2.713 -11.420 0.093 1.00 92.88 183 GLY A N 1
ATOM 1517 C CA . GLY A 1 183 ? -3.078 -12.379 -0.947 1.00 92.88 183 GLY A CA 1
ATOM 1518 C C . GLY A 1 183 ? -2.966 -11.810 -2.357 1.00 92.88 183 GLY A C 1
ATOM 1519 O O . GLY A 1 183 ? -3.682 -12.285 -3.244 1.00 92.88 183 GLY A O 1
ATOM 1520 N N . VAL A 1 184 ? -2.137 -10.779 -2.532 1.00 95.19 184 VAL A N 1
ATOM 1521 C CA . VAL A 1 184 ? -1.682 -10.265 -3.825 1.00 95.19 184 VAL A CA 1
ATOM 1522 C C . VAL A 1 184 ? -0.478 -11.089 -4.260 1.00 95.19 184 VAL A C 1
ATOM 1524 O O . VAL A 1 184 ? 0.507 -11.205 -3.533 1.00 95.19 184 VAL A O 1
ATOM 1527 N N . SER A 1 185 ? -0.552 -11.659 -5.455 1.00 94.44 185 SER A N 1
ATOM 1528 C CA . SER A 1 185 ? 0.574 -12.347 -6.075 1.00 94.44 185 SER A CA 1
ATOM 1529 C C . SER A 1 185 ? 1.520 -11.312 -6.672 1.00 94.44 185 SER A C 1
ATOM 1531 O O . SER A 1 185 ? 1.088 -10.446 -7.436 1.00 94.44 185 SER A O 1
ATOM 1533 N N . TYR A 1 186 ? 2.802 -11.406 -6.323 1.00 94.38 186 TYR A N 1
ATOM 1534 C CA . TYR A 1 186 ? 3.852 -10.525 -6.826 1.00 94.38 186 TYR A CA 1
ATOM 1535 C C . TYR A 1 186 ? 5.121 -11.328 -7.120 1.00 94.38 186 TYR A C 1
ATOM 1537 O O . TYR A 1 186 ? 5.727 -11.904 -6.213 1.00 94.38 186 TYR A O 1
ATOM 1545 N N . GLN A 1 187 ? 5.529 -11.371 -8.388 1.00 89.38 187 GLN A N 1
ATOM 1546 C CA . GLN A 1 187 ? 6.779 -12.007 -8.799 1.00 89.38 187 GLN A CA 1
ATOM 1547 C C . GLN A 1 187 ? 7.920 -10.990 -8.719 1.00 89.38 187 GLN A C 1
ATOM 1549 O O . GLN A 1 187 ? 7.992 -10.079 -9.539 1.00 89.38 187 GLN A O 1
ATOM 1554 N N . ARG A 1 188 ? 8.829 -11.178 -7.754 1.00 85.75 188 ARG A N 1
ATOM 1555 C CA . ARG A 1 188 ? 10.043 -10.351 -7.634 1.00 85.75 188 ARG A CA 1
ATOM 1556 C C . ARG A 1 188 ? 11.081 -10.688 -8.696 1.00 85.75 188 ARG A C 1
ATOM 1558 O O . ARG A 1 188 ? 11.630 -9.796 -9.324 1.00 85.75 188 ARG A O 1
ATOM 1565 N N . GLU A 1 189 ? 11.335 -11.981 -8.880 1.00 86.38 189 GLU A N 1
ATOM 1566 C CA . GLU A 1 189 ? 12.385 -12.477 -9.762 1.00 86.38 189 GLU A CA 1
ATOM 1567 C C . GLU A 1 189 ? 11.850 -13.578 -10.690 1.00 86.38 189 GLU A C 1
ATOM 1569 O O . GLU A 1 189 ? 11.187 -14.503 -10.209 1.00 86.38 189 GLU A O 1
ATOM 1574 N N . PRO A 1 190 ? 12.136 -13.513 -12.002 1.00 89.00 190 PRO A N 1
ATOM 1575 C CA . PRO A 1 190 ? 12.720 -12.360 -12.695 1.00 89.00 190 PRO A CA 1
ATOM 1576 C C . PRO A 1 190 ? 11.798 -11.131 -12.622 1.00 89.00 190 PRO A C 1
ATOM 1578 O O . PRO A 1 190 ? 10.571 -11.276 -12.649 1.00 89.00 190 PRO A O 1
ATOM 1581 N N . PHE A 1 191 ? 12.377 -9.931 -12.531 1.00 91.50 191 PHE A N 1
ATOM 1582 C CA . PHE A 1 191 ? 11.601 -8.690 -12.466 1.00 91.50 191 PHE A CA 1
ATOM 1583 C C . PHE A 1 191 ? 10.754 -8.500 -13.731 1.00 91.50 191 PHE A C 1
ATOM 1585 O O . PHE A 1 191 ? 11.182 -8.804 -14.848 1.00 91.50 191 PHE A O 1
ATOM 1592 N N . TYR A 1 192 ? 9.517 -8.026 -13.566 1.00 91.94 192 TYR A N 1
ATOM 1593 C CA . TYR A 1 192 ? 8.546 -7.952 -14.661 1.00 91.94 192 TYR A CA 1
ATOM 1594 C C . TYR A 1 192 ? 9.036 -7.081 -15.822 1.00 91.94 192 TYR A C 1
ATOM 1596 O O . TYR A 1 192 ? 9.057 -7.540 -16.963 1.00 91.94 192 TYR A O 1
ATOM 1604 N N . PHE A 1 193 ? 9.480 -5.848 -15.553 1.00 92.06 193 PHE A N 1
ATOM 1605 C CA . PHE A 1 193 ? 9.914 -4.952 -16.628 1.00 92.06 193 PHE A CA 1
ATOM 1606 C C . PHE A 1 193 ? 11.159 -5.463 -17.354 1.00 92.06 193 PHE A C 1
ATOM 1608 O O . PHE A 1 193 ? 11.250 -5.282 -18.563 1.00 92.06 193 PHE A O 1
ATOM 1615 N N . ASP A 1 194 ? 12.052 -6.182 -16.673 1.00 92.00 194 ASP A N 1
ATOM 1616 C CA . ASP A 1 194 ? 13.234 -6.770 -17.311 1.00 92.00 194 ASP A CA 1
ATOM 1617 C C . ASP A 1 194 ? 12.837 -7.859 -18.320 1.00 92.00 194 ASP A C 1
ATOM 1619 O O . ASP A 1 194 ? 13.364 -7.905 -19.433 1.00 92.00 194 ASP A O 1
ATOM 1623 N N . GLN A 1 195 ? 11.838 -8.685 -17.987 1.00 91.88 195 GLN A N 1
ATOM 1624 C CA . GLN A 1 195 ? 11.290 -9.687 -18.912 1.00 91.88 195 GLN A CA 1
ATOM 1625 C C . GLN A 1 195 ? 10.634 -9.042 -20.135 1.00 91.88 195 GLN A C 1
ATOM 1627 O O . GLN A 1 195 ? 10.839 -9.486 -21.267 1.00 91.88 195 GLN A O 1
ATOM 1632 N N . ILE A 1 196 ? 9.844 -7.990 -19.914 1.00 91.81 196 ILE A N 1
ATOM 1633 C CA . ILE A 1 196 ? 9.161 -7.272 -20.993 1.00 91.81 196 ILE A CA 1
ATOM 1634 C C . ILE A 1 196 ? 10.172 -6.558 -21.895 1.00 91.81 196 ILE A C 1
ATOM 1636 O O . ILE A 1 196 ? 10.063 -6.652 -23.117 1.00 91.81 196 ILE A O 1
ATOM 1640 N N . ASN A 1 197 ? 11.186 -5.913 -21.319 1.00 92.62 197 ASN A N 1
ATOM 1641 C CA . ASN A 1 197 ? 12.255 -5.258 -22.070 1.00 92.62 197 ASN A CA 1
ATOM 1642 C C . ASN A 1 197 ? 13.015 -6.266 -22.939 1.00 92.62 197 ASN A C 1
ATOM 1644 O O . ASN A 1 197 ? 13.176 -6.032 -24.135 1.00 92.62 197 ASN A O 1
ATOM 1648 N N . ALA A 1 198 ? 13.383 -7.428 -22.391 1.00 91.75 198 ALA A N 1
ATOM 1649 C CA . ALA A 1 198 ? 14.040 -8.488 -23.157 1.00 91.75 198 ALA A CA 1
ATOM 1650 C C . ALA A 1 198 ? 13.181 -8.987 -24.336 1.00 91.75 198 ALA A C 1
ATOM 1652 O O . ALA A 1 198 ? 13.696 -9.261 -25.424 1.00 91.75 198 ALA A O 1
ATOM 1653 N N . LEU A 1 199 ? 11.861 -9.079 -24.147 1.00 91.12 199 LEU A N 1
ATOM 1654 C CA . LEU A 1 199 ? 10.920 -9.469 -25.197 1.00 91.12 199 LEU A CA 1
ATOM 1655 C C . LEU A 1 199 ? 10.812 -8.411 -26.302 1.00 91.12 199 LEU A C 1
ATOM 1657 O O . LEU A 1 199 ? 10.815 -8.764 -27.484 1.00 91.12 199 LEU A O 1
ATOM 1661 N N . ILE A 1 200 ? 10.748 -7.131 -25.930 1.00 90.94 200 ILE A N 1
ATOM 1662 C CA . ILE A 1 200 ? 10.721 -6.007 -26.875 1.00 90.94 200 ILE A CA 1
ATOM 1663 C C . ILE A 1 200 ? 12.028 -5.957 -27.670 1.00 90.94 200 ILE A C 1
ATOM 1665 O O . ILE A 1 200 ? 11.999 -5.883 -28.897 1.00 90.94 200 ILE A O 1
ATOM 1669 N N . GLU A 1 201 ? 13.176 -6.054 -26.998 1.00 93.00 201 GLU A N 1
ATOM 1670 C CA . GLU A 1 201 ? 14.489 -6.063 -27.647 1.00 93.00 201 GLU A CA 1
ATOM 1671 C C . GLU A 1 201 ? 14.635 -7.206 -28.649 1.00 93.00 201 GLU A C 1
ATOM 1673 O O . GLU A 1 201 ? 15.207 -7.009 -29.721 1.00 93.00 201 GLU A O 1
ATOM 1678 N N . LYS A 1 202 ? 14.116 -8.395 -28.317 1.00 89.94 202 LYS A N 1
ATOM 1679 C CA . LYS A 1 202 ? 14.105 -9.534 -29.235 1.00 89.94 202 LYS A CA 1
ATOM 1680 C C . LYS A 1 202 ? 13.272 -9.233 -30.482 1.00 89.94 202 LYS A C 1
ATOM 1682 O O . LYS A 1 202 ? 13.775 -9.400 -31.586 1.00 89.94 202 LYS A O 1
ATOM 1687 N N . GLY A 1 203 ? 12.053 -8.717 -30.313 1.00 87.44 203 GLY A N 1
ATOM 1688 C CA . GLY A 1 203 ? 11.197 -8.339 -31.442 1.00 87.44 203 GLY A CA 1
ATOM 1689 C C . GLY A 1 203 ? 11.839 -7.290 -32.358 1.00 87.44 203 GLY A C 1
ATOM 1690 O O . GLY A 1 203 ? 11.804 -7.433 -33.575 1.00 87.44 203 GLY A O 1
ATOM 1691 N N . LEU A 1 204 ? 12.508 -6.286 -31.782 1.00 89.25 204 LEU A N 1
ATOM 1692 C CA . LEU A 1 204 ? 13.209 -5.244 -32.545 1.00 89.25 204 LEU A CA 1
ATOM 1693 C C . LEU A 1 204 ? 14.442 -5.757 -33.306 1.00 89.25 204 LEU A C 1
ATOM 1695 O O . LEU A 1 204 ? 14.851 -5.134 -34.286 1.00 89.25 204 LEU A O 1
ATOM 1699 N N . LYS A 1 205 ? 15.082 -6.836 -32.842 1.00 86.12 205 LYS A N 1
ATOM 1700 C CA . LYS A 1 205 ? 16.205 -7.475 -33.549 1.00 86.12 205 LYS A CA 1
ATOM 1701 C C . LYS A 1 205 ? 15.700 -8.318 -34.715 1.00 86.12 205 LYS A C 1
ATOM 1703 O O . LYS A 1 205 ? 16.217 -8.167 -35.817 1.00 86.12 205 LYS A O 1
ATOM 1708 N N . ASP A 1 206 ? 14.645 -9.099 -34.490 1.00 80.88 206 ASP A N 1
ATOM 1709 C CA . ASP A 1 206 ? 14.026 -9.946 -35.515 1.00 80.88 206 ASP A CA 1
ATOM 1710 C C . ASP A 1 206 ? 13.496 -9.117 -36.711 1.00 80.88 206 ASP A C 1
ATOM 1712 O O . ASP A 1 206 ? 13.531 -9.584 -37.846 1.00 80.88 206 ASP A O 1
ATOM 1716 N N . GLU A 1 207 ? 13.054 -7.871 -36.482 1.00 72.88 207 GLU A N 1
ATOM 1717 C CA . GLU A 1 207 ? 12.638 -6.929 -37.540 1.00 72.88 207 GLU A CA 1
ATOM 1718 C C . GLU A 1 207 ? 13.803 -6.288 -38.314 1.00 72.88 207 GLU A C 1
ATOM 1720 O O . GLU A 1 207 ? 13.610 -5.851 -39.443 1.00 72.88 207 GLU A O 1
ATOM 1725 N N . LYS A 1 208 ? 15.005 -6.194 -37.729 1.00 65.50 208 LYS A N 1
ATOM 1726 C CA . LYS A 1 208 ? 16.190 -5.608 -38.392 1.00 65.50 208 LYS A CA 1
ATOM 1727 C C . LYS A 1 208 ? 16.961 -6.611 -39.249 1.00 65.50 208 LYS A C 1
ATOM 1729 O O . LYS A 1 208 ? 17.788 -6.196 -40.059 1.00 65.50 208 LYS A O 1
ATOM 1734 N N . GLU A 1 209 ? 16.742 -7.903 -39.025 1.00 56.72 209 GLU A N 1
ATOM 1735 C CA . GLU A 1 209 ? 17.355 -9.003 -39.779 1.00 56.72 209 GLU A CA 1
ATOM 1736 C C . GLU A 1 209 ? 16.484 -9.478 -40.964 1.00 56.72 209 GLU A C 1
ATOM 1738 O O . GLU A 1 209 ? 16.900 -10.372 -41.703 1.00 56.72 209 GLU A O 1
ATOM 1743 N N . GLN A 1 210 ? 15.308 -8.865 -41.165 1.00 48.44 210 GLN A N 1
ATOM 1744 C CA . GLN A 1 210 ? 14.427 -9.026 -42.334 1.00 48.44 210 GLN A CA 1
ATOM 1745 C C . GLN A 1 210 ? 14.563 -7.847 -43.300 1.00 48.44 210 GLN A C 1
ATOM 1747 O O . GLN A 1 210 ? 14.469 -8.100 -44.523 1.00 48.44 210 GLN A O 1
#

InterPro domains:
  IPR053941 Csm6, HEPN domain [PF09659] (20-200)

Foldseek 3Di:
DDPPPVVQVVVCVVQVAHPAQDPDPLLSVLQVLLLVLVVCQVVQVVLVSLQSLFVSLLSLLVLVVCVQDPPVCVQWADDPDPDAIFGNLVVLVVVVDPLSVVLVVDDDDRGRGLVSSLSSVCSTPDDPVLNVLSVLSVVSCVQPNVCSVVDDDDDGQVNSCVRRVDGSVVNSVSSVVSSVVSVRGHDVPPRNVVSVVVVVVVVVVVVVVD

Radius of gyration: 20.13 Å; chains: 1; bounding box: 46×40×66 Å

Sequence (210 aa):
MIANQARLKDLQAKHQVTFLMNEDLDKEQIANYILDLEIKVKNGDIIDFVRAVSPILYRLFLTLIQKEIPHFDTFIHDSKNDQYDTWDFQKMQEANLPIFQAYLSQRQSRNVTSRSLTDLLILSDLPHEIKETIKSLRQFEKSVRNPLAHLIKAFDEEELYRTTKFSSQVFLEKIIELASYSGVSYQREPFYFDQINALIEKGLKDEKEQ

Organism: NCBI:txid361101

Secondary structure (DSSP, 8-state):
--TTHHHHHHHHHHHT--S-S-SSHHHHHHHHHHHHHHHHHHHT-HHHHHHHHHHHHHHHHHHHHHHHSTTGGGGEE--SSSSPPEE-HHHHHHTT-HHHHHHHTS---SB--HHHHHHHHHTSS--HHHHHHHHHHHHHIIIIIHHHHHS-----HHHHHHHHSS-HHHHHHHHHHHHHHTT-----SS-HHHHHHHHHHHHHHHTT--